Protein AF-A0A8H3J7D7-F1 (afdb_monomer_lite)

pLDDT: mean 74.08, std 21.14, range [22.72, 96.75]

Structure (mmCIF, N/CA/C/O backbone):
data_AF-A0A8H3J7D7-F1
#
_entry.id   AF-A0A8H3J7D7-F1
#
loop_
_atom_site.group_PDB
_atom_site.id
_atom_site.type_symbol
_atom_site.label_atom_id
_atom_site.label_alt_id
_atom_site.label_comp_id
_atom_site.label_asym_id
_atom_site.label_entity_id
_atom_site.label_seq_id
_atom_site.pdbx_PDB_ins_code
_atom_site.Cartn_x
_atom_site.Cartn_y
_atom_site.Cartn_z
_atom_site.occupancy
_atom_site.B_iso_or_equiv
_atom_site.auth_seq_id
_atom_site.auth_comp_id
_atom_site.auth_asym_id
_atom_site.auth_atom_id
_atom_site.pdbx_PDB_model_num
ATOM 1 N N . MET A 1 1 ? -17.904 3.318 -10.162 1.00 45.31 1 MET A N 1
ATOM 2 C CA . MET A 1 1 ? -19.064 3.139 -9.267 1.00 45.31 1 MET A CA 1
ATOM 3 C C . MET A 1 1 ? -18.518 3.037 -7.850 1.00 45.31 1 MET A C 1
ATOM 5 O O . MET A 1 1 ? -17.700 2.153 -7.611 1.00 45.31 1 MET A O 1
ATOM 9 N N . ARG A 1 2 ? -18.827 4.010 -6.983 1.00 53.03 2 ARG A N 1
ATOM 10 C CA . ARG A 1 2 ? -18.442 3.976 -5.562 1.00 53.03 2 ARG A CA 1
ATOM 11 C C . ARG A 1 2 ? -19.232 2.861 -4.882 1.00 53.03 2 ARG A C 1
ATOM 13 O O . ARG A 1 2 ? -20.409 2.690 -5.187 1.00 53.03 2 ARG A O 1
ATOM 20 N N . CYS A 1 3 ? -18.572 2.060 -4.056 1.00 68.50 3 CYS A N 1
ATOM 21 C CA . CYS A 1 3 ? -19.226 0.998 -3.301 1.00 68.50 3 CYS A CA 1
ATOM 22 C C . CYS A 1 3 ? -19.537 1.562 -1.921 1.00 68.50 3 CYS A C 1
ATOM 24 O O . CYS A 1 3 ? -18.622 1.847 -1.152 1.00 68.50 3 CYS A O 1
ATOM 26 N N . TYR A 1 4 ? -20.821 1.771 -1.662 1.00 80.50 4 TYR A N 1
ATOM 27 C CA . TYR A 1 4 ? -21.314 2.441 -0.464 1.00 80.50 4 TYR A CA 1
ATOM 28 C C . TYR A 1 4 ? -20.903 1.721 0.834 1.00 80.50 4 TYR A C 1
ATOM 30 O O . TYR A 1 4 ? -20.536 2.369 1.806 1.00 80.50 4 TYR A O 1
ATOM 38 N N . GLU A 1 5 ? -20.863 0.387 0.822 1.00 83.69 5 GLU A N 1
ATOM 39 C CA . GLU A 1 5 ? -20.483 -0.441 1.978 1.00 83.69 5 GLU A CA 1
ATOM 40 C C . GLU A 1 5 ? -19.042 -0.187 2.442 1.00 83.69 5 GLU A C 1
ATOM 42 O O . GLU A 1 5 ? -18.784 -0.016 3.631 1.00 83.69 5 GLU A O 1
ATOM 47 N N . TRP A 1 6 ? -18.102 -0.085 1.500 1.00 91.31 6 TRP A N 1
ATOM 48 C CA . TRP A 1 6 ? -16.704 0.216 1.808 1.00 91.31 6 TRP A CA 1
ATOM 49 C C . TRP A 1 6 ? -16.525 1.611 2.395 1.00 91.31 6 TRP A C 1
ATOM 51 O O . TRP A 1 6 ? -15.815 1.785 3.383 1.00 91.31 6 TRP A O 1
ATOM 61 N N . GLU A 1 7 ? -17.167 2.608 1.785 1.00 87.56 7 GLU A N 1
ATOM 62 C CA . GLU A 1 7 ? -17.091 3.990 2.256 1.00 87.56 7 GLU A CA 1
ATOM 63 C C . GLU A 1 7 ? -17.683 4.110 3.661 1.00 87.56 7 GLU A C 1
ATOM 65 O O . GLU A 1 7 ? -17.059 4.720 4.526 1.00 87.56 7 GLU A O 1
ATOM 70 N N . ASN A 1 8 ? -18.817 3.457 3.928 1.00 88.12 8 ASN A N 1
ATOM 71 C CA . ASN A 1 8 ? -19.400 3.431 5.265 1.00 88.12 8 ASN A CA 1
ATOM 72 C C . ASN A 1 8 ? -18.414 2.883 6.293 1.00 88.12 8 ASN A C 1
ATOM 74 O O . ASN A 1 8 ? -18.193 3.530 7.308 1.00 88.12 8 ASN A O 1
ATOM 78 N N . VAL A 1 9 ? -17.755 1.757 6.014 1.00 88.31 9 VAL A N 1
ATOM 79 C CA . VAL A 1 9 ? -16.771 1.197 6.949 1.00 88.31 9 VAL A CA 1
ATOM 80 C C . VAL A 1 9 ? -15.562 2.123 7.115 1.00 88.31 9 VAL A C 1
ATOM 82 O O . VAL A 1 9 ? -15.148 2.428 8.234 1.00 88.31 9 VAL A O 1
ATOM 85 N N . VAL A 1 10 ? -14.993 2.642 6.027 1.00 85.94 10 VAL A N 1
ATOM 86 C CA . VAL A 1 10 ? -13.797 3.497 6.114 1.00 85.94 10 VAL A CA 1
ATOM 87 C C . VAL A 1 10 ? -14.080 4.845 6.796 1.00 85.94 10 VAL A C 1
ATOM 89 O O . VAL A 1 10 ? -13.164 5.438 7.365 1.00 85.94 10 VAL A O 1
ATOM 92 N N . TYR A 1 11 ? -15.328 5.320 6.797 1.00 88.50 11 TYR A N 1
ATOM 93 C CA . TYR A 1 11 ? -15.693 6.619 7.371 1.00 88.50 11 TYR A CA 1
ATOM 94 C C . TYR A 1 11 ? -16.520 6.557 8.669 1.00 88.50 11 TYR A C 1
ATOM 96 O O . TYR A 1 11 ? -16.645 7.589 9.326 1.00 88.50 11 TYR A O 1
ATOM 104 N N . ALA A 1 12 ? -17.035 5.393 9.090 1.00 89.81 12 ALA A N 1
ATOM 105 C CA . ALA A 1 12 ? -17.944 5.280 10.243 1.00 89.81 12 ALA A CA 1
ATOM 106 C C . ALA A 1 12 ? -17.340 5.765 11.571 1.00 89.81 12 ALA A C 1
ATOM 108 O O . ALA A 1 12 ? -18.039 6.374 12.376 1.00 89.81 12 ALA A O 1
ATOM 109 N N . TYR A 1 13 ? -16.041 5.544 11.787 1.00 92.00 13 TYR A N 1
ATOM 110 C CA . TYR A 1 13 ? -15.359 5.868 13.047 1.00 92.00 13 TYR A CA 1
ATOM 111 C C . TYR A 1 13 ? -14.261 6.923 12.873 1.00 92.00 13 TYR A C 1
ATOM 113 O O . TYR A 1 13 ? -13.185 6.835 13.466 1.00 92.00 13 TYR A O 1
ATOM 121 N N . GLY A 1 14 ? -14.518 7.931 12.036 1.00 88.94 14 GLY A N 1
ATOM 122 C CA . GLY A 1 14 ? -13.620 9.072 11.857 1.00 88.94 14 GLY A CA 1
ATOM 123 C C . GLY A 1 14 ? -12.236 8.668 11.341 1.00 88.94 14 GLY A C 1
ATOM 124 O O . GLY A 1 14 ? -12.110 8.081 10.270 1.00 88.94 14 GLY A O 1
ATOM 125 N N . ASP A 1 15 ? -11.183 8.993 12.097 1.00 89.19 15 ASP A N 1
ATOM 126 C CA . ASP A 1 15 ? -9.791 8.801 11.666 1.00 89.19 15 ASP A CA 1
ATOM 127 C C . ASP A 1 15 ? -9.186 7.442 12.063 1.00 89.19 15 ASP A C 1
ATOM 129 O O . ASP A 1 15 ? -7.984 7.242 11.869 1.00 89.19 15 ASP A O 1
ATOM 133 N N . ILE A 1 16 ? -9.960 6.482 12.588 1.00 93.06 16 ILE A N 1
ATOM 134 C CA . ILE A 1 16 ? -9.391 5.198 13.043 1.00 93.06 16 ILE A CA 1
ATOM 135 C C . ILE A 1 16 ? -8.641 4.455 11.929 1.00 93.06 16 ILE A C 1
ATOM 137 O O . ILE A 1 16 ? -7.564 3.897 12.138 1.00 93.06 16 ILE A O 1
ATOM 141 N N . TRP A 1 17 ? -9.135 4.539 10.693 1.00 92.00 17 TRP A N 1
ATOM 142 C CA . TRP A 1 17 ? -8.486 3.927 9.536 1.00 92.00 17 TRP A CA 1
ATOM 143 C C . TRP A 1 17 ? -7.174 4.600 9.142 1.00 92.00 17 TRP A C 1
ATOM 145 O O . TRP A 1 17 ? -6.368 3.998 8.436 1.00 92.00 17 TRP A O 1
ATOM 155 N N . GLN A 1 18 ? -6.912 5.821 9.613 1.00 89.44 18 GLN A N 1
ATOM 156 C CA . GLN A 1 18 ? -5.600 6.446 9.468 1.00 89.44 18 GLN A CA 1
ATOM 157 C C . GLN A 1 18 ? -4.580 5.798 10.409 1.00 89.44 18 GLN A C 1
ATOM 159 O O . GLN A 1 18 ? -3.465 5.530 9.969 1.00 89.44 18 GLN A O 1
ATOM 164 N N . VAL A 1 19 ? -4.981 5.460 11.642 1.00 90.75 19 VAL A N 1
ATOM 165 C CA . VAL A 1 19 ? -4.146 4.711 12.600 1.00 90.75 19 VAL A CA 1
ATOM 166 C C . VAL A 1 19 ? -3.837 3.316 12.048 1.00 90.75 19 VAL A C 1
ATOM 168 O O . VAL A 1 19 ? -2.679 2.901 11.955 1.00 90.75 19 VAL A O 1
ATOM 171 N N . ILE A 1 20 ? -4.869 2.607 11.587 1.00 93.62 20 ILE A N 1
ATOM 172 C CA . ILE A 1 20 ? -4.718 1.280 10.973 1.00 93.62 20 ILE A CA 1
ATOM 173 C C . ILE A 1 20 ? -3.842 1.374 9.717 1.00 93.62 20 ILE A C 1
ATOM 175 O O . ILE A 1 20 ? -2.896 0.604 9.547 1.00 93.62 20 ILE A O 1
ATOM 179 N N . GLY A 1 21 ? -4.110 2.361 8.859 1.00 91.81 21 GLY A N 1
ATOM 180 C CA . GLY A 1 21 ? -3.373 2.618 7.626 1.00 91.81 21 GLY A CA 1
ATOM 181 C C . GLY A 1 21 ? -1.884 2.888 7.851 1.00 91.81 21 GLY A C 1
ATOM 182 O O . GLY A 1 21 ? -1.059 2.353 7.108 1.00 91.81 21 GLY A O 1
ATOM 183 N N . ALA A 1 22 ? -1.530 3.668 8.878 1.00 87.75 22 ALA A N 1
ATOM 184 C CA . ALA A 1 22 ? -0.142 3.924 9.264 1.00 87.75 22 ALA A CA 1
ATOM 185 C C . ALA A 1 22 ? 0.587 2.627 9.646 1.00 87.75 22 ALA A C 1
ATOM 187 O O . ALA A 1 22 ? 1.744 2.429 9.272 1.00 87.75 22 ALA A O 1
ATOM 188 N N . THR A 1 23 ? -0.113 1.695 10.294 1.00 90.19 23 THR A N 1
ATOM 189 C CA . THR A 1 23 ? 0.435 0.388 10.673 1.00 90.19 23 THR A CA 1
ATOM 190 C C . THR A 1 23 ? 0.649 -0.507 9.450 1.00 90.19 23 THR A C 1
ATOM 192 O O . THR A 1 23 ? 1.784 -0.873 9.130 1.00 90.19 23 THR A O 1
ATOM 195 N N . VAL A 1 24 ? -0.416 -0.807 8.698 1.00 92.31 24 VAL A N 1
ATOM 196 C CA . VAL A 1 24 ? -0.386 -1.818 7.621 1.00 92.31 24 VAL A CA 1
ATOM 197 C C . VAL A 1 24 ? 0.524 -1.440 6.444 1.00 92.31 24 VAL A C 1
ATOM 199 O O . VAL A 1 24 ? 0.980 -2.305 5.693 1.00 92.31 24 VAL A O 1
ATOM 202 N N . THR A 1 25 ? 0.858 -0.153 6.297 1.00 90.19 25 THR A N 1
ATOM 203 C CA . THR A 1 25 ? 1.742 0.337 5.230 1.00 90.19 25 THR A CA 1
ATOM 204 C C . THR A 1 25 ? 3.165 -0.210 5.312 1.00 90.19 25 THR A C 1
ATOM 206 O O . THR A 1 25 ? 3.815 -0.409 4.280 1.00 90.19 25 THR A O 1
ATOM 209 N N . HIS A 1 26 ? 3.636 -0.521 6.522 1.00 87.06 26 HIS A N 1
ATOM 210 C CA . HIS A 1 26 ? 4.961 -1.100 6.752 1.00 87.06 26 HIS A CA 1
ATOM 211 C C . HIS A 1 26 ? 5.048 -2.541 6.241 1.00 87.06 26 HIS A C 1
ATOM 213 O O . HIS A 1 26 ? 6.115 -2.974 5.806 1.00 87.06 26 HIS A O 1
ATOM 219 N N . PHE A 1 27 ? 3.907 -3.227 6.166 1.00 89.81 27 PHE A N 1
ATOM 220 C CA . PHE A 1 27 ? 3.776 -4.596 5.676 1.00 89.81 27 PHE A CA 1
ATOM 221 C C . PHE A 1 27 ? 3.454 -4.678 4.174 1.00 89.81 27 PHE A C 1
ATOM 223 O O . PHE A 1 27 ? 3.162 -5.746 3.645 1.00 89.81 27 PHE A O 1
ATOM 230 N N . GLY A 1 28 ? 3.529 -3.557 3.449 1.00 90.94 28 GLY A N 1
ATOM 231 C CA . GLY A 1 28 ? 3.284 -3.537 2.006 1.00 90.94 28 GLY A CA 1
ATOM 232 C C . GLY A 1 28 ? 1.803 -3.570 1.628 1.00 90.94 28 GLY A C 1
ATOM 233 O O . GLY A 1 28 ? 1.479 -3.963 0.510 1.00 90.94 28 GLY A O 1
ATOM 234 N N . LEU A 1 29 ? 0.913 -3.136 2.519 1.00 94.75 29 LEU A N 1
ATOM 235 C CA . LEU A 1 29 ? -0.511 -2.964 2.238 1.00 94.75 29 LEU A CA 1
ATOM 236 C C . LEU A 1 29 ? -0.897 -1.479 2.266 1.00 94.75 29 LEU A C 1
ATOM 238 O O . LEU A 1 29 ? -0.201 -0.643 2.831 1.00 94.75 29 LEU A O 1
ATOM 242 N N . THR A 1 30 ? -2.009 -1.107 1.646 1.00 94.12 30 THR A N 1
ATOM 243 C CA . THR A 1 30 ? -2.596 0.226 1.815 1.00 94.12 30 THR A CA 1
ATOM 244 C C . THR A 1 30 ? -4.107 0.167 1.694 1.00 94.12 30 THR A C 1
ATOM 246 O O . THR A 1 30 ? -4.648 -0.581 0.881 1.00 94.12 30 THR A O 1
ATOM 249 N N . ILE A 1 31 ? -4.773 0.964 2.520 1.00 93.50 31 ILE A N 1
ATOM 250 C CA . ILE A 1 31 ? -6.222 1.131 2.545 1.00 93.50 31 ILE A CA 1
ATOM 251 C C . ILE A 1 31 ? -6.498 2.519 1.970 1.00 93.50 31 ILE A C 1
ATOM 253 O O . ILE A 1 31 ? -5.913 3.506 2.422 1.00 93.50 31 ILE A O 1
ATOM 257 N N . ASN A 1 32 ? -7.342 2.598 0.945 1.00 90.81 32 ASN A N 1
ATOM 258 C CA . ASN A 1 32 ? -7.770 3.862 0.350 1.00 90.81 32 ASN A CA 1
ATOM 259 C C . ASN A 1 32 ? -9.284 3.862 0.093 1.00 90.81 32 ASN A C 1
ATOM 261 O O . ASN A 1 32 ? -9.990 2.925 0.447 1.00 90.81 32 ASN A O 1
ATOM 265 N N . ASP A 1 33 ? -9.788 4.910 -0.546 1.00 88.88 33 ASP A N 1
ATOM 266 C CA . ASP A 1 33 ? -11.198 5.077 -0.919 1.00 88.88 33 ASP A CA 1
ATOM 267 C C . ASP A 1 33 ? -11.743 3.981 -1.855 1.00 88.88 33 ASP A C 1
ATOM 269 O O . ASP A 1 33 ? -12.951 3.803 -1.969 1.00 88.88 33 ASP A O 1
ATOM 273 N N . SER A 1 34 ? -10.871 3.216 -2.511 1.00 89.94 34 SER A N 1
ATOM 274 C CA . SER A 1 34 ? -11.255 2.187 -3.481 1.00 89.94 34 SER A CA 1
ATOM 275 C C . SER A 1 34 ? -11.120 0.742 -2.991 1.00 89.94 34 SER A C 1
ATOM 277 O O . SER A 1 34 ? -11.622 -0.157 -3.678 1.00 89.94 34 SER A O 1
ATOM 279 N N . GLY A 1 35 ? -10.473 0.504 -1.845 1.00 93.81 35 GLY A N 1
ATOM 280 C CA . GLY A 1 35 ? -10.277 -0.830 -1.270 1.00 93.81 35 GLY A CA 1
ATOM 281 C C . GLY A 1 35 ? -8.929 -1.028 -0.569 1.00 93.81 35 GLY A C 1
ATOM 282 O O . GLY A 1 35 ? -8.103 -0.115 -0.450 1.00 93.81 35 GLY A O 1
ATOM 283 N N . LEU A 1 36 ? -8.674 -2.276 -0.181 1.00 95.94 36 LEU A N 1
ATOM 284 C CA . LEU A 1 36 ? -7.362 -2.753 0.245 1.00 95.94 36 LEU A CA 1
ATOM 285 C C . LEU A 1 36 ? -6.490 -3.067 -0.980 1.00 95.94 36 LEU A C 1
ATOM 287 O O . LEU A 1 36 ? -6.938 -3.711 -1.932 1.00 95.94 36 LEU A O 1
ATOM 291 N N . HIS A 1 37 ? -5.226 -2.652 -0.937 1.00 96.06 37 HIS A N 1
ATOM 292 C CA . HIS A 1 37 ? -4.254 -2.859 -2.005 1.00 96.06 37 HIS A CA 1
ATOM 293 C C . HIS A 1 37 ? -2.925 -3.398 -1.474 1.00 96.06 37 HIS A C 1
ATOM 295 O O . HIS A 1 37 ? -2.464 -2.999 -0.408 1.00 96.06 37 HIS A O 1
ATOM 301 N N . ALA A 1 38 ? -2.267 -4.235 -2.271 1.00 94.81 38 ALA A N 1
ATOM 302 C CA . ALA A 1 38 ? -0.861 -4.578 -2.122 1.00 94.81 38 ALA A CA 1
ATOM 303 C C . ALA A 1 38 ? 0.025 -3.508 -2.781 1.00 94.81 38 ALA A C 1
ATOM 305 O O . ALA A 1 38 ? -0.290 -3.006 -3.865 1.00 94.81 38 ALA A O 1
ATOM 306 N N . ARG A 1 39 ? 1.143 -3.181 -2.129 1.00 91.56 39 ARG A N 1
ATOM 307 C CA . ARG A 1 39 ? 2.140 -2.189 -2.551 1.00 91.56 39 ARG A CA 1
ATOM 308 C C . ARG A 1 39 ? 3.390 -2.869 -3.106 1.00 91.56 39 ARG A C 1
ATOM 310 O O . ARG A 1 39 ? 4.037 -3.656 -2.412 1.00 91.56 39 ARG A O 1
ATOM 317 N N . ILE A 1 40 ? 3.770 -2.499 -4.325 1.00 87.62 40 ILE A N 1
ATOM 318 C CA . ILE A 1 40 ? 5.003 -2.922 -4.998 1.00 87.62 40 ILE A CA 1
ATOM 319 C C . ILE A 1 40 ? 6.004 -1.770 -4.925 1.00 87.62 40 ILE A C 1
ATOM 321 O O . ILE A 1 40 ? 5.963 -0.846 -5.745 1.00 87.62 40 ILE A O 1
ATOM 325 N N . LYS A 1 41 ? 6.888 -1.802 -3.923 1.00 83.44 41 LYS A N 1
ATOM 326 C CA . LYS A 1 41 ? 7.811 -0.694 -3.617 1.00 83.44 41 LYS A CA 1
ATOM 327 C C . LYS A 1 41 ? 8.729 -0.368 -4.798 1.00 83.44 41 LYS A C 1
ATOM 329 O O . LYS A 1 41 ? 8.983 0.799 -5.075 1.00 83.44 41 LYS A O 1
ATOM 334 N N . GLU A 1 42 ? 9.128 -1.392 -5.540 1.00 82.38 42 GLU A N 1
ATOM 335 C CA . GLU A 1 42 ? 9.978 -1.338 -6.729 1.00 82.38 42 GLU A CA 1
ATOM 336 C C . GLU A 1 42 ? 9.360 -0.502 -7.861 1.00 82.38 42 GLU A C 1
ATOM 338 O O . GLU A 1 42 ? 10.073 0.021 -8.715 1.00 82.38 42 GLU A O 1
ATOM 343 N N . ILE A 1 43 ? 8.029 -0.367 -7.884 1.00 83.81 43 ILE A N 1
ATOM 344 C CA . ILE A 1 43 ? 7.304 0.415 -8.894 1.00 83.81 43 ILE A CA 1
ATOM 345 C C . ILE A 1 43 ? 6.941 1.802 -8.357 1.00 83.81 43 ILE A C 1
ATOM 347 O O . ILE A 1 43 ? 6.908 2.768 -9.118 1.00 83.81 43 ILE A O 1
ATOM 351 N N . GLU A 1 44 ? 6.666 1.934 -7.059 1.00 82.56 44 GLU A N 1
ATOM 352 C CA . GLU A 1 44 ? 6.127 3.165 -6.469 1.00 82.56 44 GLU A CA 1
ATOM 353 C C . GLU A 1 44 ? 7.027 4.395 -6.634 1.00 82.56 44 GLU A C 1
ATOM 355 O O . GLU A 1 44 ? 6.501 5.507 -6.743 1.00 82.56 44 GLU A O 1
ATOM 360 N N . GLY A 1 45 ? 8.350 4.203 -6.705 1.00 77.75 45 GLY A N 1
ATOM 361 C CA . GLY A 1 45 ? 9.310 5.283 -6.957 1.00 77.75 45 GLY A CA 1
ATOM 362 C C . GLY A 1 45 ? 9.103 5.977 -8.309 1.00 77.75 45 GLY A C 1
ATOM 363 O O . GLY A 1 45 ? 9.281 7.187 -8.417 1.00 77.75 45 GLY A O 1
ATOM 364 N N . THR A 1 46 ? 8.645 5.239 -9.326 1.00 75.38 46 THR A N 1
ATOM 365 C CA . THR A 1 46 ? 8.445 5.754 -10.695 1.00 75.38 46 THR A CA 1
ATOM 366 C C . THR A 1 46 ? 6.972 5.927 -11.059 1.00 75.38 46 THR A C 1
ATOM 368 O O . THR A 1 46 ? 6.598 6.893 -11.720 1.00 75.38 46 THR A O 1
ATOM 371 N N . ASN A 1 47 ? 6.106 5.009 -10.626 1.00 79.38 47 ASN A N 1
ATOM 372 C CA . ASN A 1 47 ? 4.674 5.034 -10.888 1.00 79.38 47 ASN A CA 1
ATOM 373 C C . ASN A 1 47 ? 3.892 4.578 -9.652 1.00 79.38 47 ASN A C 1
ATOM 375 O O . ASN A 1 47 ? 3.517 3.413 -9.522 1.00 79.38 47 ASN A O 1
ATOM 379 N N . LYS A 1 48 ? 3.566 5.533 -8.778 1.00 78.31 48 LYS A N 1
ATOM 380 C CA . LYS A 1 48 ? 2.791 5.287 -7.552 1.00 78.31 48 LYS A CA 1
ATOM 381 C C . LYS A 1 48 ? 1.496 4.510 -7.796 1.00 78.31 48 LYS A C 1
ATOM 383 O O . LYS A 1 48 ? 1.220 3.563 -7.076 1.00 78.31 48 LYS A O 1
ATOM 388 N N . LYS A 1 49 ? 0.718 4.864 -8.828 1.00 81.50 49 LYS A N 1
ATOM 389 C CA . LYS A 1 49 ? -0.534 4.152 -9.156 1.00 81.50 49 LYS A CA 1
ATOM 390 C C . LYS A 1 49 ? -0.259 2.755 -9.720 1.00 81.50 49 LYS A C 1
ATOM 392 O O . LYS A 1 49 ? -0.946 1.802 -9.373 1.00 81.50 49 LYS A O 1
ATOM 397 N N . GLY A 1 50 ? 0.775 2.625 -10.549 1.00 80.62 50 GLY A N 1
ATOM 398 C CA . GLY A 1 50 ? 1.229 1.349 -11.107 1.00 80.62 50 GLY A CA 1
ATOM 399 C C . GLY A 1 50 ? 1.817 0.390 -10.071 1.00 80.62 50 GLY A C 1
ATOM 400 O O . GLY A 1 50 ? 1.871 -0.809 -10.338 1.00 80.62 50 GLY A O 1
ATOM 401 N N . GLY A 1 51 ? 2.207 0.885 -8.896 1.00 85.19 51 GLY A N 1
ATOM 402 C CA . GLY A 1 51 ? 2.674 0.079 -7.769 1.00 85.19 51 GLY A CA 1
ATOM 403 C C . GLY A 1 51 ? 1.563 -0.493 -6.888 1.00 85.19 51 GLY A C 1
ATOM 404 O O . GLY A 1 51 ? 1.867 -1.271 -5.991 1.00 85.19 51 GLY A O 1
ATOM 405 N N . LEU A 1 52 ? 0.291 -0.156 -7.133 1.00 91.25 52 LEU A N 1
ATOM 406 C CA . LEU A 1 52 ? -0.832 -0.653 -6.336 1.00 91.25 52 LEU A CA 1
ATOM 407 C C . LEU A 1 52 ? -1.570 -1.795 -7.038 1.00 91.25 52 LEU A C 1
ATOM 409 O O . LEU A 1 52 ? -1.973 -1.691 -8.201 1.00 91.25 52 LEU A O 1
ATOM 413 N N . ARG A 1 53 ? -1.785 -2.890 -6.310 1.00 92.75 53 ARG A N 1
ATOM 414 C CA . ARG A 1 53 ? -2.578 -4.045 -6.744 1.00 92.75 53 ARG A CA 1
ATOM 415 C C . ARG A 1 53 ? -3.817 -4.149 -5.873 1.00 92.75 53 ARG A C 1
ATOM 417 O O . ARG A 1 53 ? -3.698 -4.395 -4.680 1.00 92.75 53 ARG A O 1
ATOM 424 N N . PHE A 1 54 ? -4.990 -3.961 -6.466 1.00 95.00 54 PHE A N 1
ATOM 425 C CA . PHE A 1 54 ? -6.258 -4.134 -5.762 1.00 95.00 54 PHE A CA 1
ATOM 426 C C . PHE A 1 54 ? -6.392 -5.571 -5.245 1.00 95.00 54 PHE A C 1
ATOM 428 O O . PHE A 1 54 ? -6.205 -6.522 -6.009 1.00 95.00 54 PHE A O 1
ATOM 435 N N . LEU A 1 55 ? -6.710 -5.710 -3.958 1.00 96.00 55 LEU A N 1
ATOM 436 C CA . LEU A 1 55 ? -6.910 -6.991 -3.287 1.00 96.00 55 LEU A CA 1
ATOM 437 C C . LEU A 1 55 ? -8.397 -7.253 -3.068 1.00 96.00 55 LEU A C 1
ATOM 439 O O . LEU A 1 55 ? -8.935 -8.213 -3.611 1.00 96.00 55 LEU A O 1
ATOM 443 N N . THR A 1 56 ? -9.061 -6.382 -2.308 1.00 95.50 56 THR A N 1
ATOM 444 C CA . THR A 1 56 ? -10.472 -6.540 -1.954 1.00 95.50 56 THR A CA 1
ATOM 445 C C . THR A 1 56 ? -11.135 -5.201 -1.647 1.00 95.50 56 THR A C 1
ATOM 447 O O . THR A 1 56 ? -10.470 -4.217 -1.315 1.00 95.50 56 THR A O 1
ATOM 450 N N . ARG A 1 57 ? -12.465 -5.185 -1.754 1.00 95.00 57 ARG A N 1
ATOM 451 C CA . ARG A 1 57 ? -13.344 -4.126 -1.249 1.00 95.00 57 ARG A CA 1
ATOM 452 C C . ARG A 1 57 ? -14.322 -4.646 -0.183 1.00 95.00 57 ARG A C 1
ATOM 454 O O . ARG A 1 57 ? -15.140 -3.887 0.308 1.00 95.00 57 ARG A O 1
ATOM 461 N N . ASP A 1 58 ? -14.220 -5.920 0.179 1.00 93.94 58 ASP A N 1
ATOM 462 C CA . ASP A 1 58 ? -14.935 -6.498 1.313 1.00 93.94 58 ASP A CA 1
ATOM 463 C C . ASP A 1 58 ? -14.214 -6.092 2.617 1.00 93.94 58 ASP A C 1
ATOM 465 O O . ASP A 1 58 ? -13.052 -6.484 2.811 1.00 93.94 58 ASP A O 1
ATOM 469 N N . PRO A 1 59 ? -14.852 -5.287 3.489 1.00 92.81 59 PRO A N 1
ATOM 470 C CA . PRO A 1 59 ? -14.227 -4.819 4.717 1.00 92.81 59 PRO A CA 1
ATOM 471 C C . PRO A 1 59 ? -13.964 -5.934 5.732 1.00 92.81 59 PRO A C 1
ATOM 473 O O . PRO A 1 59 ? -12.923 -5.903 6.388 1.00 92.81 59 PRO A O 1
ATOM 476 N N . LEU A 1 60 ? -14.833 -6.946 5.817 1.00 92.62 60 LEU A N 1
ATOM 477 C CA . LEU A 1 60 ? -14.645 -8.080 6.724 1.00 92.62 60 LEU A CA 1
ATOM 478 C C . LEU A 1 60 ? -13.468 -8.940 6.264 1.00 92.62 60 LEU A C 1
ATOM 480 O O . LEU A 1 60 ? -12.602 -9.291 7.064 1.00 92.62 60 LEU A O 1
ATOM 484 N N . ALA A 1 61 ? -13.351 -9.195 4.957 1.00 95.12 61 ALA A N 1
ATOM 485 C CA . ALA A 1 61 ? -12.190 -9.899 4.416 1.00 95.12 61 ALA A CA 1
ATOM 486 C C . ALA A 1 61 ? -10.875 -9.126 4.613 1.00 95.12 61 ALA A C 1
ATOM 488 O O . ALA A 1 61 ? -9.817 -9.748 4.744 1.00 95.12 61 ALA A O 1
ATOM 489 N N . MET A 1 62 ? -10.917 -7.788 4.611 1.00 95.44 62 MET A N 1
ATOM 490 C CA . MET A 1 62 ? -9.765 -6.957 4.961 1.00 95.44 62 MET A CA 1
ATOM 491 C C . MET A 1 62 ? -9.417 -7.088 6.448 1.00 95.44 62 MET A C 1
ATOM 493 O O . MET A 1 62 ? -8.247 -7.314 6.748 1.00 95.44 62 MET A O 1
ATOM 497 N N . MET A 1 63 ? -10.392 -6.936 7.351 1.00 95.19 63 MET A N 1
ATOM 498 C CA . MET A 1 63 ? -10.188 -7.021 8.804 1.00 95.19 63 MET A CA 1
ATOM 499 C C . MET A 1 63 ? -9.618 -8.383 9.203 1.00 95.19 63 MET A C 1
ATOM 501 O O . MET A 1 63 ? -8.582 -8.430 9.862 1.00 95.19 63 MET A O 1
ATOM 505 N N . ASP A 1 64 ? -10.190 -9.473 8.689 1.00 95.38 64 ASP A N 1
ATOM 506 C CA . ASP A 1 64 ? -9.699 -10.836 8.924 1.00 95.38 64 ASP A CA 1
ATOM 507 C C . ASP A 1 64 ? -8.257 -11.030 8.421 1.00 95.38 64 ASP A C 1
ATOM 509 O O . ASP A 1 64 ? -7.419 -11.633 9.091 1.00 95.38 64 ASP A O 1
ATOM 513 N N . LEU A 1 65 ? -7.908 -10.457 7.259 1.00 95.31 65 LEU A N 1
ATOM 514 C CA . LEU A 1 65 ? -6.533 -10.530 6.757 1.00 95.31 65 LEU A CA 1
ATOM 515 C C . LEU A 1 65 ? -5.532 -9.859 7.712 1.00 95.31 65 LEU A C 1
ATOM 517 O O . LEU A 1 65 ? -4.444 -10.405 7.917 1.00 95.31 65 LEU A O 1
ATOM 521 N N . ILE A 1 66 ? -5.867 -8.678 8.242 1.00 94.25 66 ILE A N 1
ATOM 522 C CA . ILE A 1 66 ? -4.972 -7.883 9.102 1.00 94.25 66 ILE A CA 1
ATOM 523 C C . ILE A 1 66 ? -5.090 -8.234 10.592 1.00 94.25 66 ILE A C 1
ATOM 525 O O . ILE A 1 66 ? -4.337 -7.691 11.400 1.00 94.25 66 ILE A O 1
ATOM 529 N N . GLY A 1 67 ? -5.979 -9.169 10.940 1.00 94.44 67 GLY A N 1
ATOM 530 C CA . GLY A 1 67 ? -6.185 -9.667 12.298 1.00 94.44 67 GLY A CA 1
ATOM 531 C C . GLY A 1 67 ? -6.983 -8.719 13.192 1.00 94.44 67 GLY A C 1
ATOM 532 O O . GLY A 1 67 ? -6.709 -8.650 14.384 1.00 94.44 67 GLY A O 1
ATOM 533 N N . LEU A 1 68 ? -7.925 -7.967 12.620 1.00 95.56 68 LEU A N 1
ATOM 534 C CA . LEU A 1 68 ? -8.913 -7.193 13.370 1.00 95.56 68 LEU A CA 1
ATOM 535 C C . LEU A 1 68 ? -10.218 -7.978 13.512 1.00 95.56 68 LEU A C 1
ATOM 537 O O . LEU A 1 68 ? -10.633 -8.685 12.593 1.00 95.56 68 LEU A O 1
ATOM 541 N N . ASP A 1 69 ? -10.881 -7.798 14.651 1.00 95.62 69 ASP A N 1
ATOM 542 C CA . ASP A 1 69 ? -12.181 -8.402 14.941 1.00 95.62 69 ASP A CA 1
ATOM 543 C C . ASP A 1 69 ? -13.297 -7.659 14.184 1.00 95.62 69 ASP A C 1
ATOM 545 O O . ASP A 1 69 ? -13.689 -6.549 14.553 1.00 95.62 69 ASP A O 1
ATOM 549 N N . GLY A 1 70 ? -13.753 -8.251 13.076 1.00 94.75 70 GLY A N 1
ATOM 550 C CA . GLY A 1 70 ? -14.832 -7.721 12.240 1.00 94.75 70 GLY A CA 1
ATOM 551 C C . GLY A 1 70 ? -16.199 -7.699 12.934 1.00 94.75 70 GLY A C 1
ATOM 552 O O . GLY A 1 70 ? -16.820 -6.639 12.955 1.00 94.75 70 GLY A O 1
ATOM 553 N N . PRO A 1 71 ? -16.658 -8.805 13.551 1.00 94.62 71 PRO A N 1
ATOM 554 C CA . PRO A 1 71 ? -17.887 -8.806 14.346 1.00 94.62 71 PRO A CA 1
ATOM 555 C C . PRO A 1 71 ? -17.920 -7.706 15.412 1.00 94.62 71 PRO A C 1
ATOM 557 O O . PRO A 1 71 ? -18.895 -6.960 15.495 1.00 94.62 71 PRO A O 1
ATOM 560 N N . ARG A 1 72 ? -16.822 -7.512 16.159 1.00 96.12 72 ARG A N 1
ATOM 561 C CA . ARG A 1 72 ? -16.734 -6.429 17.150 1.00 96.12 72 ARG A CA 1
ATOM 562 C C . ARG A 1 72 ? -16.891 -5.042 16.526 1.00 96.12 72 ARG A C 1
ATOM 564 O O . ARG A 1 72 ? -17.477 -4.152 17.137 1.00 96.12 72 ARG A O 1
ATOM 571 N N . TYR A 1 73 ? -16.362 -4.845 15.320 1.00 95.25 73 TYR A N 1
ATOM 572 C CA . TYR A 1 73 ? -16.518 -3.595 14.583 1.00 95.25 73 TYR A CA 1
ATOM 573 C C . TYR A 1 73 ? -17.980 -3.334 14.191 1.00 95.25 73 TYR A C 1
ATOM 575 O O . TYR A 1 73 ? -18.436 -2.197 14.281 1.00 95.25 73 TYR A O 1
ATOM 583 N N . GLU A 1 74 ? -18.717 -4.369 13.779 1.00 93.06 74 GLU A N 1
ATOM 584 C CA . GLU A 1 74 ? -20.135 -4.259 13.406 1.00 93.06 74 GLU A CA 1
ATOM 585 C C . GLU A 1 74 ? -21.045 -3.982 14.611 1.00 93.06 74 GLU A C 1
ATOM 587 O O . GLU A 1 74 ? -22.006 -3.223 14.490 1.00 93.06 74 GLU A O 1
ATOM 592 N N . GLU A 1 75 ? -20.723 -4.540 15.781 1.00 95.12 75 GLU A N 1
ATOM 593 C CA . GLU A 1 75 ? -21.397 -4.220 17.050 1.00 95.12 75 GLU A CA 1
ATOM 594 C C . GLU A 1 75 ? -21.190 -2.758 17.474 1.00 95.12 75 GLU A C 1
ATOM 596 O O . GLU A 1 75 ? -22.047 -2.154 18.122 1.00 95.12 75 GLU A O 1
ATOM 601 N N . GLY A 1 76 ? -20.044 -2.189 17.099 1.00 95.25 76 GLY A N 1
ATOM 602 C CA . GLY A 1 76 ? -19.644 -0.827 17.407 1.00 95.25 76 GLY A CA 1
ATOM 603 C C . GLY A 1 76 ? -19.083 -0.628 18.813 1.00 95.25 76 GLY A C 1
ATOM 604 O O . GLY A 1 76 ? -18.932 -1.554 19.606 1.00 95.25 76 GLY A O 1
ATOM 605 N N . PHE A 1 77 ? -18.727 0.620 19.117 1.00 96.75 77 PHE A N 1
ATOM 606 C CA . PHE A 1 77 ? -17.930 0.975 20.293 1.00 96.75 77 PHE A CA 1
ATOM 607 C C . PHE A 1 77 ? -18.648 2.014 21.147 1.00 96.75 77 PHE A C 1
ATOM 609 O O . PHE A 1 77 ? -19.183 2.993 20.622 1.00 96.75 77 PHE A O 1
ATOM 616 N N . SER A 1 78 ? -18.617 1.829 22.467 1.00 95.69 78 SER A N 1
ATOM 617 C CA . SER A 1 78 ? -19.252 2.751 23.420 1.00 95.69 78 SER A CA 1
ATOM 618 C C . SER A 1 78 ? -18.360 3.946 23.755 1.00 95.69 78 SER A C 1
ATOM 620 O O . SER A 1 78 ? -18.831 4.958 24.273 1.00 95.69 78 SER A O 1
ATOM 622 N N . SER A 1 79 ? -17.060 3.844 23.471 1.00 95.94 79 SER A N 1
ATOM 623 C CA . SER A 1 79 ? -16.077 4.886 23.751 1.00 95.94 79 SER A CA 1
ATOM 624 C C . SER A 1 79 ? -14.944 4.902 22.722 1.00 95.94 79 SER A C 1
ATOM 626 O O . SER A 1 79 ? -14.711 3.932 21.999 1.00 95.94 79 SER A O 1
ATOM 628 N N . LEU A 1 80 ? -14.210 6.020 22.675 1.00 94.12 80 LEU A N 1
ATOM 629 C CA . LEU A 1 80 ? -12.972 6.108 21.894 1.00 94.12 80 LEU A CA 1
ATOM 630 C C . LEU A 1 80 ? -11.898 5.147 22.412 1.00 94.12 80 LEU A C 1
ATOM 632 O O . LEU A 1 80 ? -11.109 4.656 21.613 1.00 94.12 80 LEU A O 1
ATOM 636 N N . ASP A 1 81 ? -11.886 4.865 23.715 1.00 95.25 81 ASP A N 1
ATOM 637 C CA . ASP A 1 81 ? -10.915 3.949 24.309 1.00 95.25 81 ASP A CA 1
ATOM 638 C C . ASP A 1 81 ? -11.127 2.526 23.787 1.00 95.25 81 ASP A C 1
ATOM 640 O O . ASP A 1 81 ? -10.173 1.916 23.319 1.00 95.25 81 ASP A O 1
ATOM 644 N N . GLU A 1 82 ? -12.372 2.036 23.744 1.00 96.62 82 GLU A N 1
ATOM 645 C CA . GLU A 1 82 ? -12.690 0.723 23.157 1.00 96.62 82 GLU A CA 1
ATOM 646 C C . GLU A 1 82 ? -12.310 0.643 21.671 1.00 96.62 82 GLU A C 1
ATOM 648 O O . GLU A 1 82 ? -11.767 -0.363 21.214 1.00 96.62 82 GLU A O 1
ATOM 653 N N . LEU A 1 83 ? -12.574 1.710 20.909 1.00 96.75 83 LEU A N 1
ATOM 654 C CA . LEU A 1 83 ? -12.214 1.788 19.492 1.00 96.75 83 LEU A CA 1
ATOM 655 C C . LEU A 1 83 ? -10.689 1.750 19.293 1.00 96.75 83 LEU A C 1
ATOM 657 O O . LEU A 1 83 ? -10.190 1.098 18.373 1.00 96.75 83 LEU A O 1
ATOM 661 N N . PHE A 1 84 ? -9.937 2.450 20.143 1.00 96.06 84 PHE A N 1
ATOM 662 C CA . PHE A 1 84 ? -8.478 2.441 20.104 1.00 96.06 84 PHE A CA 1
ATOM 663 C C . PHE A 1 84 ? -7.900 1.097 20.546 1.00 96.06 84 PHE A C 1
ATOM 665 O O . PHE A 1 84 ? -6.977 0.611 19.894 1.00 96.06 84 PHE A O 1
ATOM 672 N N . GLU A 1 85 ? -8.460 0.458 21.577 1.00 95.75 85 GLU A N 1
ATOM 673 C CA . GLU A 1 85 ? -8.095 -0.905 21.984 1.00 95.75 85 GLU A CA 1
ATOM 674 C C . GLU A 1 85 ? -8.304 -1.900 20.849 1.00 95.75 85 GLU A C 1
ATOM 676 O O . GLU A 1 85 ? -7.399 -2.676 20.539 1.00 95.75 85 GLU A O 1
ATOM 681 N N . TRP A 1 86 ? -9.447 -1.822 20.168 1.00 96.62 86 TRP A N 1
ATOM 682 C CA . TRP A 1 86 ? -9.712 -2.633 18.987 1.00 96.62 86 TRP A CA 1
ATOM 683 C C . TRP A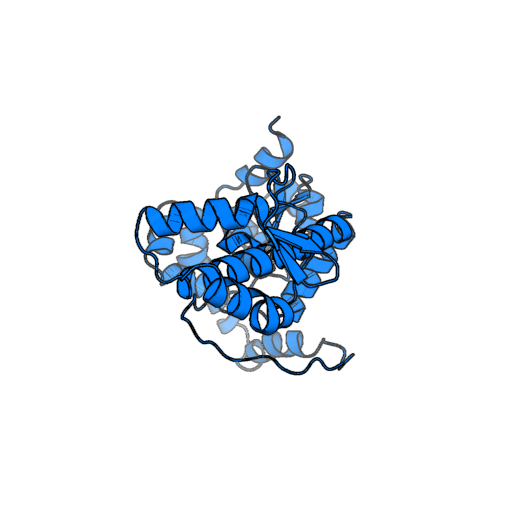 1 86 ? -8.674 -2.392 17.889 1.00 96.62 86 TRP A C 1
ATOM 685 O O . TRP A 1 86 ? -8.112 -3.351 17.364 1.00 96.62 86 TRP A O 1
ATOM 695 N N . ALA A 1 87 ? -8.334 -1.138 17.583 1.00 94.94 87 ALA A N 1
ATOM 696 C CA . ALA A 1 87 ? -7.340 -0.850 16.554 1.00 94.94 87 ALA A CA 1
ATOM 697 C C . ALA A 1 87 ? -5.944 -1.384 16.907 1.00 94.94 87 ALA A C 1
ATOM 699 O O . ALA A 1 87 ? -5.258 -1.897 16.027 1.00 94.94 87 ALA A O 1
ATOM 700 N N . ILE A 1 88 ? -5.509 -1.306 18.168 1.00 94.12 88 ILE A N 1
ATOM 701 C CA . ILE A 1 88 ? -4.193 -1.832 18.567 1.00 94.12 88 ILE A CA 1
ATOM 702 C C . ILE A 1 88 ? -4.188 -3.341 18.831 1.00 94.12 88 ILE A C 1
ATOM 704 O O . ILE A 1 88 ? -3.110 -3.915 18.960 1.00 94.12 88 ILE A O 1
ATOM 708 N N . SER A 1 89 ? -5.358 -3.988 18.886 1.00 93.25 89 SER A N 1
ATOM 709 C CA . SER A 1 89 ? -5.468 -5.444 19.048 1.00 93.25 89 SER A CA 1
ATOM 710 C C . SER A 1 89 ? -4.925 -6.227 17.848 1.00 93.25 89 SER A C 1
ATOM 712 O O . SER A 1 89 ? -4.644 -7.420 17.968 1.00 93.25 89 SER A O 1
ATOM 714 N N . MET A 1 90 ? -4.732 -5.564 16.698 1.00 91.56 90 MET A N 1
ATOM 715 C CA . MET A 1 90 ? -4.182 -6.213 15.514 1.00 91.56 90 MET A CA 1
ATOM 716 C C . MET A 1 90 ? -2.762 -6.755 15.786 1.00 91.56 90 MET A C 1
ATOM 718 O O . MET A 1 90 ? -1.902 -6.015 16.277 1.00 91.56 90 MET A O 1
ATOM 722 N N . PRO A 1 91 ? -2.430 -7.989 15.359 1.00 90.00 91 PRO A N 1
ATOM 723 C CA . PRO A 1 91 ? -1.080 -8.551 15.510 1.00 90.00 91 PRO A CA 1
ATOM 724 C C . PRO A 1 91 ? 0.023 -7.727 14.825 1.00 90.00 91 PRO A C 1
ATOM 726 O O . PRO A 1 91 ? 1.208 -7.839 15.145 1.00 90.00 91 PRO A O 1
ATOM 729 N N . LEU A 1 92 ? -0.365 -6.897 13.855 1.00 88.06 92 LEU A N 1
ATOM 730 C CA . LEU A 1 92 ? 0.521 -6.032 13.079 1.00 88.06 92 LEU A CA 1
ATOM 731 C C . LEU A 1 92 ? 0.885 -4.729 13.801 1.00 88.06 92 LEU A C 1
ATOM 733 O O . LEU A 1 92 ? 1.740 -3.991 13.312 1.00 88.06 92 LEU A O 1
ATOM 737 N N . PHE A 1 93 ? 0.246 -4.412 14.931 1.00 90.25 93 PHE A N 1
ATOM 738 C CA . PHE A 1 93 ? 0.461 -3.150 15.623 1.00 90.25 93 PHE A CA 1
ATOM 739 C C . PHE A 1 93 ? 1.900 -3.050 16.131 1.00 90.25 93 PHE A C 1
ATOM 741 O O . PHE A 1 93 ? 2.447 -3.979 16.731 1.00 90.25 93 PHE A O 1
ATOM 748 N N . ARG A 1 94 ? 2.538 -1.906 15.874 1.00 86.06 94 ARG A N 1
ATOM 749 C CA . ARG A 1 94 ? 3.899 -1.611 16.330 1.00 86.06 94 ARG A CA 1
ATOM 750 C C . ARG A 1 94 ? 3.959 -0.175 16.822 1.00 86.06 94 ARG A C 1
ATOM 752 O O . ARG A 1 94 ? 3.878 0.766 16.037 1.00 86.06 94 ARG A O 1
ATOM 759 N N . ARG A 1 95 ? 4.191 -0.001 18.122 1.00 84.50 95 ARG A N 1
ATOM 760 C CA . ARG A 1 95 ? 4.297 1.314 18.777 1.00 84.50 95 ARG A CA 1
ATOM 761 C C . ARG A 1 95 ? 5.304 2.250 18.098 1.00 84.50 95 ARG A C 1
ATOM 763 O O . ARG A 1 95 ? 4.991 3.413 17.860 1.00 84.50 95 ARG A O 1
ATOM 770 N N . LYS A 1 96 ? 6.477 1.724 17.725 1.00 83.50 96 LYS A N 1
ATOM 771 C CA . LYS A 1 96 ? 7.573 2.486 17.091 1.00 83.50 96 LYS A CA 1
ATOM 772 C C . LYS A 1 96 ? 7.157 3.203 15.795 1.00 83.50 96 LYS A C 1
ATOM 774 O O . LYS A 1 96 ? 7.810 4.167 15.401 1.00 83.50 96 LYS A O 1
ATOM 779 N N . VAL A 1 97 ? 6.077 2.765 15.136 1.00 82.81 97 VAL A N 1
ATOM 780 C CA . VAL A 1 97 ? 5.513 3.443 13.955 1.00 82.81 97 VAL A CA 1
ATOM 781 C C . VAL A 1 97 ? 5.016 4.847 14.309 1.00 82.81 97 VAL A C 1
ATOM 783 O O . VAL A 1 97 ? 5.269 5.790 13.563 1.00 82.81 97 VAL A O 1
ATOM 786 N N . PHE A 1 98 ? 4.380 4.998 15.469 1.00 81.50 98 PHE A N 1
ATOM 787 C CA . PHE A 1 98 ? 3.722 6.235 15.894 1.00 81.50 98 PHE A CA 1
ATOM 788 C C . PHE A 1 98 ? 4.663 7.190 16.642 1.00 81.50 98 PHE A C 1
ATOM 790 O O . PHE A 1 98 ? 4.484 8.403 16.583 1.00 81.50 98 PHE A O 1
ATOM 797 N N . GLU A 1 99 ? 5.733 6.675 17.257 1.00 74.44 99 GLU A N 1
ATOM 798 C CA . GLU A 1 99 ? 6.769 7.487 17.924 1.00 74.44 99 GLU A CA 1
ATOM 799 C C . GLU A 1 99 ? 7.493 8.453 16.965 1.00 74.44 99 GLU A C 1
ATOM 801 O O . GLU A 1 99 ? 8.019 9.476 17.391 1.00 74.44 99 GLU A O 1
ATOM 806 N N . ARG A 1 100 ? 7.525 8.157 15.657 1.00 58.66 100 ARG A N 1
ATOM 807 C CA . ARG A 1 100 ? 8.142 9.023 14.634 1.00 58.66 100 ARG A CA 1
ATOM 808 C C . ARG A 1 100 ? 7.180 10.026 14.005 1.00 58.66 100 ARG A C 1
ATOM 810 O O . ARG A 1 100 ? 7.634 11.009 13.410 1.00 58.66 100 ARG A O 1
ATOM 817 N N . GLU A 1 101 ? 5.872 9.800 14.102 1.00 57.19 101 GLU A N 1
ATOM 818 C CA . GLU A 1 101 ? 4.872 10.702 13.521 1.00 57.19 101 GLU A CA 1
ATOM 819 C C . GLU A 1 101 ? 4.835 12.054 14.237 1.00 57.19 101 GLU A C 1
ATOM 821 O O . GLU A 1 101 ? 4.590 13.078 13.598 1.00 57.19 101 GLU A O 1
ATOM 826 N N . THR A 1 102 ? 5.206 12.076 15.516 1.00 51.22 102 THR A N 1
ATOM 827 C CA . THR A 1 102 ? 5.393 13.288 16.324 1.00 51.22 102 THR A CA 1
ATOM 828 C C . THR A 1 102 ? 6.644 14.095 15.945 1.00 51.22 102 THR A C 1
ATOM 830 O O . THR A 1 102 ? 6.707 15.281 16.254 1.00 51.22 102 THR A O 1
ATOM 833 N N . ILE A 1 103 ? 7.621 13.508 15.235 1.00 47.59 103 ILE A N 1
ATOM 834 C CA . ILE A 1 103 ? 8.959 14.105 15.020 1.00 47.59 103 ILE A CA 1
ATOM 835 C C . ILE A 1 103 ? 9.102 14.770 13.632 1.00 47.59 103 ILE A C 1
ATOM 837 O O . ILE A 1 103 ? 9.893 15.695 13.450 1.00 47.59 103 ILE A O 1
ATOM 841 N N . SER A 1 104 ? 8.335 14.350 12.618 1.00 52.84 104 SER A N 1
ATOM 842 C CA . SER A 1 104 ? 8.494 14.852 11.240 1.00 52.84 104 SER A CA 1
ATOM 843 C C . SER A 1 104 ? 7.550 16.014 10.896 1.00 52.84 104 SER A C 1
ATOM 845 O O . SER A 1 104 ? 6.334 15.844 10.842 1.00 52.84 104 SER A O 1
ATOM 847 N N . GLY A 1 105 ? 8.084 17.181 10.510 1.00 53.31 105 GLY A N 1
ATOM 848 C CA . GLY A 1 105 ? 7.298 18.396 10.209 1.00 53.31 105 GLY A CA 1
ATOM 849 C C . GLY A 1 105 ? 6.275 18.311 9.053 1.00 53.31 105 GLY A C 1
ATOM 850 O O . GLY A 1 105 ? 5.407 19.176 8.919 1.00 53.31 105 GLY A O 1
ATOM 851 N N . LYS A 1 106 ? 6.320 17.287 8.184 1.00 56.59 106 LYS A N 1
ATOM 852 C CA . LYS A 1 106 ? 5.225 17.008 7.220 1.00 56.59 106 LYS A CA 1
ATOM 853 C C . LYS A 1 106 ? 4.098 16.176 7.840 1.00 56.59 106 LYS A C 1
ATOM 855 O O . LYS A 1 106 ? 2.952 16.356 7.438 1.00 56.59 106 LYS A O 1
ATOM 860 N N . GLN A 1 107 ? 4.416 15.301 8.791 1.00 54.97 107 GLN A N 1
ATOM 861 C CA . GLN A 1 107 ? 3.441 14.469 9.495 1.00 54.97 107 GLN A CA 1
ATOM 862 C C . GLN A 1 107 ? 2.798 15.224 10.668 1.00 54.97 107 GLN A C 1
ATOM 864 O O . GLN A 1 107 ? 1.586 15.136 10.825 1.00 54.97 107 GLN A O 1
ATOM 869 N N . GLY A 1 108 ? 3.531 16.102 11.365 1.00 59.91 108 GLY A N 1
ATOM 870 C CA . GLY A 1 108 ? 2.973 16.995 12.395 1.00 59.91 108 GLY A CA 1
ATOM 871 C C . GLY A 1 108 ? 1.822 17.873 11.881 1.00 59.91 108 GLY A C 1
ATOM 872 O O . GLY A 1 108 ? 0.750 17.912 12.472 1.00 59.91 108 GLY A O 1
ATOM 873 N N . ARG A 1 109 ? 1.970 18.461 10.685 1.00 61.91 109 ARG A N 1
ATOM 874 C CA . ARG A 1 109 ? 0.891 19.225 10.017 1.00 61.91 109 ARG A CA 1
ATOM 875 C C . ARG A 1 109 ? -0.304 18.373 9.569 1.00 61.91 109 ARG A C 1
ATOM 877 O O . ARG A 1 109 ? -1.355 18.917 9.237 1.00 61.91 109 ARG A O 1
ATOM 884 N N . ARG A 1 110 ? -0.137 17.051 9.459 1.00 63.84 110 ARG A N 1
ATOM 885 C CA . ARG A 1 110 ? -1.229 16.109 9.154 1.00 63.84 110 ARG A CA 1
ATOM 886 C C . ARG A 1 110 ? -1.944 15.663 10.423 1.00 63.84 110 ARG A C 1
ATOM 888 O O . ARG A 1 110 ? -3.162 15.535 10.376 1.00 63.84 110 ARG A O 1
ATOM 895 N N . LEU A 1 111 ? -1.207 15.483 11.520 1.00 64.75 111 LEU A N 1
ATOM 896 C CA . LEU A 1 111 ? -1.751 15.227 12.854 1.00 64.75 111 LEU A CA 1
ATOM 897 C C . LEU A 1 111 ? -2.654 16.378 13.308 1.00 64.75 111 LEU A C 1
ATOM 899 O O . LEU A 1 111 ? -3.780 16.138 13.724 1.00 64.75 111 LEU A O 1
ATOM 903 N N . GLU A 1 112 ? -2.221 17.622 13.095 1.00 67.44 112 GLU A N 1
ATOM 904 C CA . GLU A 1 112 ? -2.989 18.830 13.437 1.00 67.44 112 GLU A CA 1
ATOM 905 C C . GLU A 1 112 ? -4.379 18.885 12.775 1.00 67.44 112 GLU A C 1
ATOM 907 O O . GLU A 1 112 ? -5.327 19.429 13.331 1.00 67.44 112 GLU A O 1
ATOM 912 N N . LYS A 1 113 ? -4.535 18.274 11.594 1.00 80.00 113 LYS A N 1
ATOM 913 C CA . LYS A 1 113 ? -5.803 18.251 10.844 1.00 80.00 113 LYS A CA 1
ATOM 914 C C . LYS A 1 113 ? -6.703 17.059 11.185 1.00 80.00 113 LYS A C 1
ATOM 916 O O . LYS A 1 113 ? -7.761 16.924 10.578 1.00 80.00 113 LYS A O 1
ATOM 921 N N . ARG A 1 114 ? -6.264 16.172 12.082 1.00 82.94 114 ARG A N 1
ATOM 922 C CA . ARG A 1 114 ? -6.892 14.877 12.381 1.00 82.94 114 ARG A CA 1
ATOM 923 C C . ARG A 1 114 ? -6.999 14.700 13.894 1.00 82.94 114 ARG A C 1
ATOM 925 O O . ARG A 1 114 ? -6.166 14.013 14.487 1.00 82.94 114 ARG A O 1
ATOM 932 N N . PRO A 1 115 ? -7.978 15.349 14.544 1.00 87.75 115 PRO A N 1
ATOM 933 C CA . PRO A 1 115 ? -8.022 15.461 16.000 1.00 87.75 115 PRO A CA 1
ATOM 934 C C . PRO A 1 115 ? -8.079 14.099 16.704 1.00 87.75 115 PRO A C 1
ATOM 936 O O . PRO A 1 115 ? -7.414 13.914 17.718 1.00 87.75 115 PRO A O 1
ATOM 939 N N . MET A 1 116 ? -8.794 13.116 16.143 1.00 91.50 116 MET A N 1
ATOM 940 C CA . MET A 1 116 ? -8.857 11.765 16.713 1.00 91.50 116 MET A CA 1
ATOM 941 C C . MET A 1 116 ? -7.511 11.037 16.603 1.00 91.50 116 MET A C 1
ATOM 943 O O . MET A 1 116 ? -7.051 10.447 17.577 1.00 91.50 116 MET A O 1
ATOM 947 N N . HIS A 1 117 ? -6.854 11.106 15.444 1.00 87.75 117 HIS A N 1
ATOM 948 C CA . HIS A 1 117 ? -5.535 10.503 15.258 1.00 87.75 117 HIS A CA 1
ATOM 949 C C . HIS A 1 117 ? -4.468 11.191 16.120 1.00 87.75 117 HIS A C 1
ATOM 951 O O . HIS A 1 117 ? -3.608 10.526 16.690 1.00 87.75 117 HIS A O 1
ATOM 957 N N . SER A 1 118 ? -4.522 12.521 16.239 1.00 88.25 118 SER A N 1
ATOM 958 C CA . SER A 1 118 ? -3.648 13.272 17.140 1.00 88.25 118 SER A CA 1
ATOM 959 C C . SER A 1 118 ? -3.826 12.784 18.571 1.00 88.25 118 SER A C 1
ATOM 961 O O . SER A 1 118 ? -2.852 12.357 19.176 1.00 88.25 118 SER A O 1
ATOM 963 N N . LYS A 1 119 ? -5.070 12.742 19.068 1.00 90.50 119 LYS A N 1
ATOM 964 C CA . LYS A 1 119 ? -5.387 12.254 20.414 1.00 90.50 119 LYS A CA 1
ATOM 965 C C . LYS A 1 119 ? -4.880 10.827 20.652 1.00 90.50 119 LYS A C 1
ATOM 967 O O . LYS A 1 119 ? -4.298 10.558 21.701 1.00 90.50 119 LYS A O 1
ATOM 972 N N . PHE A 1 120 ? -5.050 9.930 19.677 1.00 92.19 120 PHE A N 1
ATOM 973 C CA . PHE A 1 120 ? -4.515 8.568 19.748 1.00 92.19 120 PHE A CA 1
ATOM 974 C C . PHE A 1 120 ? -2.996 8.566 19.980 1.00 92.19 120 PHE A C 1
ATOM 976 O O . PHE A 1 120 ? -2.517 7.928 20.913 1.00 92.19 120 PHE A O 1
ATOM 983 N N . VAL A 1 121 ? -2.245 9.307 19.159 1.00 88.62 121 VAL A N 1
ATOM 984 C CA . VAL A 1 121 ? -0.774 9.299 19.178 1.00 88.62 121 VAL A CA 1
ATOM 985 C C . VAL A 1 121 ? -0.193 10.063 20.371 1.00 88.62 121 VAL A C 1
ATOM 987 O O . VAL A 1 121 ? 0.791 9.613 20.954 1.00 88.62 121 VAL A O 1
ATOM 990 N N . THR A 1 122 ? -0.754 11.222 20.726 1.00 86.88 122 THR A N 1
ATOM 991 C CA . THR A 1 122 ? -0.142 12.144 21.698 1.00 86.88 122 THR A CA 1
ATOM 992 C C . THR A 1 122 ? -0.625 11.949 23.128 1.00 86.88 122 THR A C 1
ATOM 994 O O . THR A 1 122 ? 0.094 12.314 24.052 1.00 86.88 122 THR A O 1
ATOM 997 N N . GLU A 1 123 ? -1.823 11.395 23.327 1.00 90.38 123 GLU A N 1
ATOM 998 C CA . GLU A 1 123 ? -2.433 11.246 24.654 1.00 90.38 123 GLU A CA 1
ATOM 999 C C . GLU A 1 123 ? -2.669 9.775 24.994 1.00 90.38 123 GLU A C 1
ATOM 1001 O O . GLU A 1 123 ? -2.085 9.257 25.946 1.00 90.38 123 GLU A O 1
ATOM 1006 N N . TRP A 1 124 ? -3.494 9.092 24.199 1.00 94.06 124 TRP A N 1
ATOM 1007 C CA . TRP A 1 124 ? -4.023 7.778 24.560 1.00 94.06 124 TRP A CA 1
ATOM 1008 C C . TRP A 1 124 ? -2.956 6.679 24.544 1.00 94.06 124 TRP A C 1
ATOM 1010 O O . TRP A 1 124 ? -2.780 5.967 25.533 1.00 94.06 124 TRP A O 1
ATOM 1020 N N . LEU A 1 125 ? -2.203 6.557 23.445 1.00 90.88 125 LEU A N 1
ATOM 1021 C CA . LEU A 1 125 ? -1.196 5.509 23.288 1.00 90.88 125 LEU A CA 1
ATOM 1022 C C . LEU A 1 125 ? -0.066 5.626 24.334 1.00 90.88 125 LEU A C 1
ATOM 1024 O O . LEU A 1 125 ? 0.269 4.604 24.939 1.00 90.88 125 LEU A O 1
ATOM 1028 N N . PRO A 1 126 ? 0.493 6.821 24.628 1.00 89.56 126 PRO A N 1
ATOM 1029 C CA . PRO A 1 126 ? 1.451 6.983 25.722 1.00 89.56 126 PRO A CA 1
ATOM 1030 C C . PRO A 1 126 ? 0.882 6.608 27.098 1.00 89.56 126 PRO A C 1
ATOM 1032 O O . PRO A 1 126 ? 1.548 5.906 27.859 1.00 89.56 126 PRO A O 1
ATOM 1035 N N . GLN A 1 127 ? -0.347 7.030 27.420 1.00 89.69 127 GLN A N 1
ATOM 1036 C CA . GLN A 1 127 ? -0.984 6.717 28.705 1.00 89.69 127 GLN A CA 1
ATOM 1037 C C . GLN A 1 127 ? -1.192 5.212 28.880 1.00 89.69 127 GLN A C 1
ATOM 1039 O O . GLN A 1 127 ? -0.760 4.654 29.887 1.00 89.69 127 GLN A O 1
ATOM 1044 N N . LYS A 1 128 ? -1.765 4.539 27.874 1.00 88.25 128 LYS A N 1
ATOM 1045 C CA . LYS A 1 128 ? -2.024 3.092 27.895 1.00 88.25 128 LYS A CA 1
ATOM 1046 C C . LYS A 1 128 ? -0.753 2.284 28.173 1.00 88.25 128 LYS A C 1
ATOM 1048 O O . LYS A 1 128 ? -0.780 1.324 28.941 1.00 88.25 128 LYS A O 1
ATOM 1053 N N . MET A 1 129 ? 0.372 2.695 27.590 1.00 79.88 129 MET A N 1
ATOM 1054 C CA . MET A 1 129 ? 1.651 2.002 27.758 1.00 79.88 129 MET A CA 1
ATOM 1055 C C . MET A 1 129 ? 2.303 2.272 29.117 1.00 79.88 129 MET A C 1
ATOM 1057 O O . MET A 1 129 ? 2.855 1.351 29.717 1.00 79.88 129 MET A O 1
ATOM 1061 N N . ASN A 1 130 ? 2.185 3.491 29.645 1.00 76.50 130 ASN A N 1
ATOM 1062 C CA . ASN A 1 130 ? 2.679 3.817 30.984 1.00 76.50 130 ASN A CA 1
ATOM 1063 C C . ASN A 1 130 ? 1.865 3.108 32.081 1.00 76.50 130 ASN A C 1
ATOM 1065 O O . ASN A 1 130 ? 2.429 2.654 33.077 1.00 76.50 130 ASN A O 1
ATOM 1069 N N . SER A 1 131 ? 0.552 2.954 31.884 1.00 69.31 131 SER A N 1
ATOM 1070 C CA . SER A 1 131 ? -0.315 2.185 32.784 1.00 69.31 131 SER A CA 1
ATOM 1071 C C . SER A 1 131 ? 0.037 0.694 32.798 1.00 69.31 131 SER A C 1
ATOM 1073 O O . SER A 1 131 ? 0.026 0.085 33.864 1.00 69.31 131 SER A O 1
ATOM 1075 N N . ASN A 1 132 ? 0.423 0.117 31.654 1.00 58.47 132 ASN A N 1
ATOM 1076 C CA . ASN A 1 132 ? 0.901 -1.269 31.587 1.00 58.47 132 ASN A CA 1
ATOM 1077 C C . ASN A 1 132 ? 2.284 -1.446 32.242 1.00 58.47 132 ASN A C 1
ATOM 1079 O O . ASN A 1 132 ? 2.488 -2.418 32.961 1.00 58.47 132 ASN A O 1
ATOM 1083 N N . ALA A 1 133 ? 3.207 -0.492 32.068 1.00 51.59 133 ALA A N 1
ATOM 1084 C CA . ALA A 1 133 ? 4.529 -0.517 32.709 1.00 51.59 133 ALA A CA 1
ATOM 1085 C C . ALA A 1 133 ? 4.473 -0.357 34.241 1.00 51.59 133 ALA A C 1
ATOM 1087 O O . ALA A 1 133 ? 5.395 -0.755 34.943 1.00 51.59 133 ALA A O 1
ATOM 1088 N N . SER A 1 134 ? 3.385 0.210 34.767 1.00 41.41 134 SER A N 1
ATOM 1089 C CA . SER A 1 134 ? 3.176 0.376 36.212 1.00 41.41 134 SER A CA 1
ATOM 1090 C C . SER A 1 134 ? 2.614 -0.884 36.892 1.00 41.41 134 SER A C 1
ATOM 1092 O O . SER A 1 134 ? 2.645 -0.971 38.116 1.00 41.41 134 SER A O 1
ATOM 1094 N N . ASN A 1 135 ? 2.122 -1.857 36.115 1.00 46.31 135 ASN A N 1
ATOM 1095 C CA . ASN A 1 135 ? 1.515 -3.104 36.604 1.00 46.31 135 ASN A CA 1
ATOM 1096 C C . ASN A 1 135 ? 2.326 -4.365 36.259 1.00 46.31 135 ASN A C 1
ATOM 1098 O O . ASN A 1 135 ? 1.910 -5.467 36.605 1.00 46.31 135 ASN A O 1
ATOM 1102 N N . VAL A 1 136 ? 3.467 -4.217 35.584 1.00 37.91 136 VAL A N 1
ATOM 1103 C CA . VAL A 1 136 ? 4.300 -5.326 35.117 1.00 37.91 136 VAL A CA 1
ATOM 1104 C C . VAL A 1 136 ? 5.735 -5.065 35.563 1.00 37.91 136 VAL A C 1
ATOM 1106 O O . VAL A 1 136 ? 6.298 -4.012 35.265 1.00 37.91 136 VAL A O 1
ATOM 1109 N N . ALA A 1 137 ? 6.313 -6.005 36.319 1.00 38.22 137 ALA A N 1
ATOM 1110 C CA . ALA A 1 137 ? 7.702 -5.917 36.757 1.00 38.22 137 ALA A CA 1
ATOM 1111 C C . ALA A 1 137 ? 8.638 -5.785 35.533 1.00 38.22 137 ALA A C 1
ATOM 1113 O O . ALA A 1 137 ? 8.339 -6.364 34.485 1.00 38.22 137 ALA A O 1
ATOM 1114 N N . PRO A 1 138 ? 9.768 -5.057 35.636 1.00 41.62 138 PRO A N 1
ATOM 1115 C CA . PRO A 1 138 ? 10.578 -4.652 34.479 1.00 41.62 138 PRO A CA 1
ATOM 1116 C C . PRO A 1 138 ? 11.060 -5.791 33.560 1.00 41.62 138 PRO A C 1
ATOM 1118 O O . PRO A 1 138 ? 11.384 -5.529 32.408 1.00 41.62 138 PRO A O 1
ATOM 1121 N N . GLU A 1 139 ? 11.081 -7.041 34.032 1.00 39.84 139 GLU A N 1
ATOM 1122 C CA . GLU A 1 139 ? 11.532 -8.211 33.264 1.00 39.84 139 GLU A CA 1
ATOM 1123 C C . GLU A 1 139 ? 10.522 -8.727 32.220 1.00 39.84 139 GLU A C 1
ATOM 1125 O O . GLU A 1 139 ? 10.925 -9.321 31.221 1.00 39.84 139 GLU A O 1
ATOM 1130 N N . GLU A 1 140 ? 9.217 -8.494 32.384 1.00 39.94 140 GLU A N 1
ATOM 1131 C CA . GLU A 1 140 ? 8.202 -9.105 31.506 1.00 39.94 140 GLU A CA 1
ATOM 1132 C C . GLU A 1 140 ? 7.959 -8.302 30.210 1.00 39.94 140 GLU A C 1
ATOM 1134 O O . GLU A 1 140 ? 7.630 -8.876 29.170 1.00 39.94 140 GLU A O 1
ATOM 1139 N N . ALA A 1 141 ? 8.187 -6.984 30.219 1.00 40.66 141 ALA A N 1
ATOM 1140 C CA . ALA A 1 141 ? 8.008 -6.132 29.037 1.00 40.66 141 ALA A CA 1
ATOM 1141 C C . ALA A 1 141 ? 9.089 -6.359 27.959 1.00 40.66 141 ALA A C 1
ATOM 1143 O O . ALA A 1 141 ? 8.809 -6.230 26.767 1.00 40.66 141 ALA A O 1
ATOM 1144 N N . GLU A 1 142 ? 10.300 -6.744 28.368 1.00 44.53 142 GLU A N 1
ATOM 1145 C CA . GLU A 1 142 ? 11.406 -7.116 27.473 1.00 44.53 142 GLU A CA 1
ATOM 1146 C C . GLU A 1 142 ? 11.269 -8.575 26.976 1.00 44.53 142 GLU A C 1
ATOM 1148 O O . GLU A 1 142 ? 11.705 -8.931 25.877 1.00 44.53 142 GLU A O 1
ATOM 1153 N N . GLN A 1 143 ? 10.554 -9.418 27.731 1.00 42.53 143 GLN A N 1
ATOM 1154 C CA . GLN A 1 143 ? 10.242 -10.799 27.348 1.00 42.53 143 GLN A CA 1
ATOM 1155 C C . GLN A 1 143 ? 9.117 -10.926 26.311 1.00 42.53 143 GLN A C 1
ATOM 1157 O O . GLN A 1 143 ? 9.111 -11.884 25.543 1.00 42.53 143 GLN A O 1
ATOM 1162 N N . ILE A 1 144 ? 8.172 -9.983 26.230 1.00 42.88 144 ILE A N 1
ATOM 1163 C CA . ILE A 1 144 ? 7.089 -10.034 25.225 1.00 42.88 144 ILE A CA 1
ATOM 1164 C C . ILE A 1 144 ? 7.612 -9.711 23.814 1.00 42.88 144 ILE A C 1
ATOM 1166 O O . ILE A 1 144 ? 7.207 -10.372 22.857 1.00 42.88 144 ILE A O 1
ATOM 1170 N N . ASP A 1 145 ? 8.542 -8.756 23.689 1.00 39.19 145 ASP A N 1
ATOM 1171 C CA . ASP A 1 145 ? 9.179 -8.391 22.409 1.00 39.19 145 ASP A CA 1
ATOM 1172 C C . ASP A 1 145 ? 10.109 -9.528 21.925 1.00 39.19 145 ASP A C 1
ATOM 1174 O O . ASP A 1 145 ? 10.064 -9.924 20.763 1.00 39.19 145 ASP A O 1
ATOM 1178 N N . SER A 1 146 ? 10.850 -10.170 22.840 1.00 42.12 146 SER A N 1
ATOM 1179 C CA . SER A 1 146 ? 11.745 -11.301 22.521 1.00 42.12 146 SER A CA 1
ATOM 1180 C C . SER A 1 146 ? 11.034 -12.651 22.319 1.00 42.12 146 SER A C 1
ATOM 1182 O O . SER A 1 146 ? 11.516 -13.504 21.571 1.00 42.12 146 SER A O 1
ATOM 1184 N N . ARG A 1 147 ? 9.856 -12.876 22.924 1.00 34.94 147 ARG A N 1
ATOM 1185 C CA . ARG A 1 147 ? 9.062 -14.106 22.722 1.00 34.94 147 ARG A CA 1
ATOM 1186 C C . ARG A 1 147 ? 8.308 -14.125 21.390 1.00 34.94 147 ARG A C 1
ATOM 1188 O O . ARG A 1 147 ? 8.003 -15.204 20.888 1.00 34.94 147 ARG A O 1
ATOM 1195 N N . ALA A 1 148 ? 8.037 -12.962 20.798 1.00 41.50 148 ALA A N 1
ATOM 1196 C CA . ALA A 1 148 ? 7.554 -12.874 19.420 1.00 41.50 148 ALA A CA 1
ATOM 1197 C C . ALA A 1 148 ? 8.660 -13.229 18.405 1.00 41.50 148 ALA A C 1
ATOM 1199 O O . ALA A 1 148 ? 8.373 -13.855 17.385 1.00 41.50 148 ALA A O 1
ATOM 1200 N N . GLU A 1 149 ? 9.923 -12.917 18.717 1.00 39.09 149 GLU A N 1
ATOM 1201 C CA . GLU A 1 149 ? 11.089 -13.255 17.888 1.00 39.09 149 GLU A CA 1
ATOM 1202 C C . GLU A 1 149 ? 11.486 -14.745 17.964 1.00 39.09 149 GLU A C 1
ATOM 1204 O O . GLU A 1 149 ? 12.047 -15.283 17.010 1.00 39.09 149 GLU A O 1
ATOM 1209 N N . SER A 1 150 ? 11.158 -15.454 19.052 1.00 35.47 150 SER A N 1
ATOM 1210 C CA . SER A 1 150 ? 11.542 -16.864 19.251 1.00 35.47 150 SER A CA 1
ATOM 1211 C C . SER A 1 150 ? 10.594 -17.905 18.635 1.00 35.47 150 SER A C 1
ATOM 1213 O O . SER A 1 150 ? 10.910 -19.095 18.639 1.00 35.47 150 SER A O 1
ATOM 1215 N N . LEU A 1 151 ? 9.456 -17.491 18.065 1.00 33.31 151 LEU A N 1
ATOM 1216 C CA . LEU A 1 151 ? 8.475 -18.386 17.425 1.00 33.31 151 LEU A CA 1
ATOM 1217 C C . LEU A 1 151 ? 8.724 -18.615 15.919 1.00 33.31 151 LEU A C 1
ATOM 1219 O O . LEU A 1 151 ? 7.860 -19.152 15.224 1.00 33.31 151 LEU A O 1
ATOM 1223 N N . ILE A 1 152 ? 9.901 -18.246 15.407 1.00 35.19 152 ILE A N 1
ATOM 1224 C CA . ILE A 1 152 ? 10.313 -18.483 14.016 1.00 35.19 152 ILE A CA 1
ATOM 1225 C C . ILE A 1 152 ? 10.932 -19.893 13.898 1.00 35.19 152 ILE A C 1
ATOM 1227 O O . ILE A 1 152 ? 11.979 -20.144 14.498 1.00 35.19 152 ILE A O 1
ATOM 1231 N N . PRO A 1 153 ? 10.366 -20.831 13.110 1.00 29.23 153 PRO A N 1
ATOM 1232 C CA . PRO A 1 153 ? 11.050 -22.078 12.794 1.00 29.23 153 PRO A CA 1
ATOM 1233 C C . PRO A 1 153 ? 12.200 -21.803 11.818 1.00 29.23 153 PRO A C 1
ATOM 1235 O O . PRO A 1 153 ? 11.999 -21.220 10.752 1.00 29.23 153 PRO A O 1
ATOM 1238 N N . ALA A 1 154 ? 13.402 -22.262 12.161 1.00 33.31 154 ALA A N 1
ATOM 1239 C CA . ALA A 1 154 ? 14.570 -22.219 11.291 1.00 33.31 154 ALA A CA 1
ATOM 1240 C C . ALA A 1 154 ? 14.407 -23.164 10.082 1.00 33.31 154 ALA A C 1
ATOM 1242 O O . ALA A 1 154 ? 14.630 -24.367 10.192 1.00 33.31 154 ALA A O 1
ATOM 1243 N N . ALA A 1 155 ? 14.030 -22.617 8.925 1.00 25.89 155 ALA A N 1
ATOM 1244 C CA . ALA A 1 155 ? 14.144 -23.227 7.595 1.00 25.89 155 ALA A CA 1
ATOM 1245 C C . ALA A 1 155 ? 13.962 -22.091 6.561 1.00 25.89 155 ALA A C 1
ATOM 1247 O O . ALA A 1 155 ? 12.974 -21.374 6.630 1.00 25.89 155 ALA A O 1
ATOM 1248 N N . THR A 1 156 ? 14.839 -21.784 5.606 1.00 25.02 156 THR A N 1
ATOM 1249 C CA . THR A 1 156 ? 15.913 -22.542 4.964 1.00 25.02 156 THR A CA 1
ATOM 1250 C C . THR A 1 156 ? 16.908 -21.538 4.374 1.00 25.02 156 THR A C 1
ATOM 1252 O O . THR A 1 156 ? 16.513 -20.604 3.679 1.00 25.02 156 THR A O 1
ATOM 1255 N N . SER A 1 157 ? 18.198 -21.749 4.630 1.00 27.23 157 SER A N 1
ATOM 1256 C CA . SER A 1 157 ? 19.296 -21.068 3.943 1.00 27.23 157 SER A CA 1
ATOM 1257 C C . SER A 1 157 ? 19.428 -21.608 2.516 1.00 27.23 157 SER A C 1
ATOM 1259 O O . SER A 1 157 ? 19.609 -22.811 2.333 1.00 27.23 157 SER A O 1
ATOM 1261 N N . ALA A 1 158 ? 19.347 -20.729 1.516 1.00 24.11 158 ALA A N 1
ATOM 1262 C CA . ALA A 1 158 ? 19.864 -20.981 0.173 1.00 24.11 158 ALA A CA 1
ATOM 1263 C C . ALA A 1 158 ? 20.291 -19.655 -0.486 1.00 24.11 158 ALA A C 1
ATOM 1265 O O . ALA A 1 158 ? 19.482 -18.879 -0.983 1.00 24.11 158 ALA A O 1
ATOM 1266 N N . THR A 1 159 ? 21.598 -19.423 -0.406 1.00 25.84 159 THR A N 1
ATOM 1267 C CA . THR A 1 159 ? 22.504 -18.632 -1.250 1.00 25.84 159 THR A CA 1
ATOM 1268 C C . THR A 1 159 ? 21.915 -17.903 -2.467 1.00 25.84 159 THR A C 1
ATOM 1270 O O . THR A 1 159 ? 21.534 -18.546 -3.440 1.00 25.84 159 THR A O 1
ATOM 1273 N N . VAL A 1 160 ? 22.054 -16.570 -2.505 1.00 25.11 160 VAL A N 1
ATOM 1274 C CA . VAL A 1 160 ? 22.474 -15.850 -3.723 1.00 25.11 160 VAL A CA 1
ATOM 1275 C C . VAL A 1 160 ? 23.501 -14.790 -3.329 1.00 25.11 160 VAL A C 1
ATOM 1277 O O . VAL A 1 160 ? 23.213 -13.852 -2.588 1.00 25.11 160 VAL A O 1
ATOM 1280 N N . HIS A 1 161 ? 24.719 -15.016 -3.804 1.00 22.72 161 HIS A N 1
ATOM 1281 C CA . HIS A 1 161 ? 25.858 -14.116 -3.741 1.00 22.72 161 HIS A CA 1
ATOM 1282 C C . HIS A 1 161 ? 25.661 -12.923 -4.688 1.00 22.72 161 HIS A C 1
ATOM 1284 O O . HIS A 1 161 ? 25.158 -13.099 -5.792 1.00 22.72 161 HIS A O 1
ATOM 1290 N N . ASP A 1 162 ? 26.191 -11.781 -4.246 1.00 23.75 162 ASP A N 1
ATOM 1291 C CA . ASP A 1 162 ? 26.908 -10.786 -5.050 1.00 23.75 162 ASP A CA 1
ATOM 1292 C C . ASP A 1 162 ? 26.110 -9.957 -6.075 1.00 23.75 162 ASP A C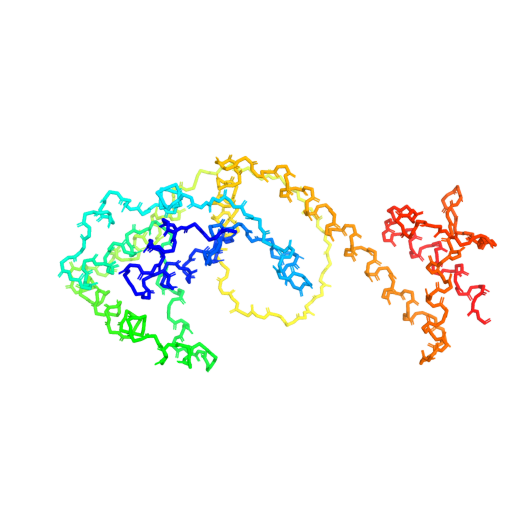 1
ATOM 1294 O O . ASP A 1 162 ? 25.644 -10.461 -7.090 1.00 23.75 162 ASP A O 1
ATOM 1298 N N . LEU A 1 163 ? 25.985 -8.652 -5.794 1.00 22.88 163 LEU A N 1
ATOM 1299 C CA . LEU A 1 163 ? 26.350 -7.563 -6.711 1.00 22.88 163 LEU A CA 1
ATOM 1300 C C . LEU A 1 163 ? 26.168 -6.198 -6.014 1.00 22.88 163 LEU A C 1
ATOM 1302 O O . LEU A 1 163 ? 25.064 -5.671 -5.903 1.00 22.88 163 LEU A O 1
ATOM 1306 N N . GLY A 1 164 ? 27.299 -5.622 -5.599 1.00 24.02 164 GLY A N 1
ATOM 1307 C CA . GLY A 1 164 ? 27.664 -4.234 -5.906 1.00 24.02 164 GLY A CA 1
ATOM 1308 C C . GLY A 1 164 ? 26.935 -3.083 -5.206 1.00 24.02 164 GLY A C 1
ATOM 1309 O O . GLY A 1 164 ? 25.916 -2.584 -5.679 1.00 24.02 164 GLY A O 1
ATOM 1310 N N . ASP A 1 165 ? 27.598 -2.555 -4.177 1.00 26.78 165 ASP A N 1
ATOM 1311 C CA . ASP A 1 165 ? 27.473 -1.200 -3.634 1.00 26.78 165 ASP A CA 1
ATOM 1312 C C . ASP A 1 165 ? 27.192 -0.111 -4.682 1.00 26.78 165 ASP A C 1
ATOM 1314 O O . ASP A 1 165 ? 28.015 0.122 -5.569 1.00 26.78 165 ASP A O 1
ATOM 1318 N N . LYS A 1 166 ? 26.117 0.667 -4.471 1.00 26.25 166 LYS A N 1
ATOM 1319 C CA . LYS A 1 166 ? 26.152 2.142 -4.529 1.00 26.25 166 LYS A CA 1
ATOM 1320 C C . LYS A 1 166 ? 25.153 2.745 -3.545 1.00 26.25 166 LYS A C 1
ATOM 1322 O O . LYS A 1 166 ? 23.950 2.782 -3.787 1.00 26.25 166 LYS A O 1
ATOM 1327 N N . ALA A 1 167 ? 25.710 3.265 -2.456 1.00 29.39 167 ALA A N 1
ATOM 1328 C CA . ALA A 1 167 ? 25.064 4.180 -1.535 1.00 29.39 167 ALA A CA 1
ATOM 1329 C C . ALA A 1 167 ? 24.597 5.459 -2.254 1.00 29.39 167 ALA A C 1
ATOM 1331 O O . ALA A 1 167 ? 25.337 6.068 -3.029 1.00 29.39 167 ALA A O 1
ATOM 1332 N N . GLY A 1 168 ? 23.366 5.860 -1.953 1.00 23.38 168 GLY A N 1
ATOM 1333 C CA . GLY A 1 168 ? 22.749 7.110 -2.374 1.00 23.38 168 GLY A CA 1
ATOM 1334 C C . GLY A 1 168 ? 21.474 7.320 -1.567 1.00 23.38 168 GLY A C 1
ATOM 1335 O O . GLY A 1 168 ? 20.418 6.853 -1.967 1.00 23.38 168 GLY A O 1
ATOM 1336 N N . GLU A 1 169 ? 21.639 7.929 -0.392 1.00 32.38 169 GLU A N 1
ATOM 1337 C CA . GLU A 1 169 ? 20.631 8.561 0.474 1.00 32.38 169 GLU A CA 1
ATOM 1338 C C . GLU A 1 169 ? 19.158 8.431 0.046 1.00 32.38 169 GLU A C 1
ATOM 1340 O O . GLU A 1 169 ? 18.615 9.293 -0.642 1.00 32.38 169 GLU A O 1
ATOM 1345 N N . GLU A 1 170 ? 18.455 7.429 0.576 1.00 28.55 170 GLU A N 1
ATOM 1346 C CA . GLU A 1 170 ? 16.995 7.454 0.627 1.00 28.55 170 GLU A CA 1
ATOM 1347 C C . GLU A 1 170 ? 16.484 6.999 1.998 1.00 28.55 170 GLU A C 1
ATOM 1349 O O . GLU A 1 170 ? 16.654 5.859 2.413 1.00 28.55 170 GLU A O 1
ATOM 1354 N N . SER A 1 171 ? 15.789 7.924 2.671 1.00 33.38 171 SER A N 1
ATOM 1355 C CA . SER A 1 171 ? 14.660 7.649 3.565 1.00 33.38 171 SER A CA 1
ATOM 1356 C C . SER A 1 171 ? 14.912 6.601 4.661 1.00 33.38 171 SER A C 1
ATOM 1358 O O . SER A 1 171 ? 14.579 5.425 4.511 1.00 33.38 171 SER A O 1
ATOM 1360 N N . GLY A 1 172 ? 15.359 7.068 5.831 1.00 30.34 172 GLY A N 1
ATOM 1361 C CA . GLY A 1 172 ? 15.407 6.296 7.076 1.00 30.34 172 GLY A CA 1
ATOM 1362 C C . GLY A 1 172 ? 14.023 5.866 7.577 1.00 30.34 172 GLY A C 1
ATOM 1363 O O . GLY A 1 172 ? 13.547 6.362 8.593 1.00 30.34 172 GLY A O 1
ATOM 1364 N N . ALA A 1 173 ? 13.370 4.939 6.882 1.00 38.47 173 ALA A N 1
ATOM 1365 C CA . ALA A 1 173 ? 12.231 4.181 7.372 1.00 38.47 173 ALA A CA 1
ATOM 1366 C C . ALA A 1 173 ? 12.775 3.001 8.183 1.00 38.47 173 ALA A C 1
ATOM 1368 O O . ALA A 1 173 ? 13.605 2.248 7.682 1.00 38.47 173 ALA A O 1
ATOM 1369 N N . THR A 1 174 ? 12.337 2.838 9.432 1.00 41.44 174 THR A N 1
ATOM 1370 C CA . THR A 1 174 ? 12.580 1.602 10.183 1.00 41.44 174 THR A CA 1
ATOM 1371 C C . THR A 1 174 ? 11.859 0.485 9.438 1.00 41.44 174 THR A C 1
ATOM 1373 O O . THR A 1 174 ? 10.634 0.388 9.491 1.00 41.44 174 THR A O 1
ATOM 1376 N N . TYR A 1 175 ? 12.598 -0.284 8.646 1.00 49.34 175 TYR A N 1
ATOM 1377 C CA . TYR A 1 175 ? 12.057 -1.446 7.964 1.00 49.34 175 TYR A CA 1
ATOM 1378 C C . TYR A 1 175 ? 11.863 -2.552 8.997 1.00 49.34 175 TYR A C 1
ATOM 1380 O O . TYR A 1 175 ? 12.770 -2.853 9.768 1.00 49.34 175 TYR A O 1
ATOM 1388 N N . LEU A 1 176 ? 10.662 -3.128 9.016 1.00 56.94 176 LEU A N 1
ATOM 1389 C CA . LEU A 1 176 ? 10.427 -4.400 9.689 1.00 56.94 176 LEU A CA 1
ATOM 1390 C C . LEU A 1 176 ? 11.310 -5.484 9.055 1.00 56.94 176 LEU A C 1
ATOM 1392 O O . LEU A 1 176 ? 11.691 -5.325 7.885 1.00 56.94 176 LEU A O 1
ATOM 1396 N N . PRO A 1 177 ? 11.601 -6.578 9.783 1.00 64.31 177 PRO A N 1
ATOM 1397 C CA . PRO A 1 177 ? 12.263 -7.738 9.206 1.00 64.31 177 PRO A CA 1
ATOM 1398 C C . PRO A 1 177 ? 11.601 -8.107 7.877 1.00 64.31 177 PRO A C 1
ATOM 1400 O O . PRO A 1 177 ? 10.369 -8.150 7.770 1.00 64.31 177 PRO A O 1
ATOM 1403 N N . VAL A 1 178 ? 12.423 -8.312 6.844 1.00 62.91 178 VAL A N 1
ATOM 1404 C CA . VAL A 1 178 ? 11.967 -8.593 5.470 1.00 62.91 178 VAL A CA 1
ATOM 1405 C C . VAL A 1 178 ? 10.952 -9.741 5.459 1.00 62.91 178 VAL A C 1
ATOM 1407 O O . VAL A 1 178 ? 9.977 -9.687 4.705 1.00 62.91 178 VAL A O 1
ATOM 1410 N N . ASP A 1 179 ? 11.124 -10.698 6.369 1.00 74.31 179 ASP A N 1
ATOM 1411 C CA . ASP A 1 179 ? 10.306 -11.898 6.510 1.00 74.31 179 ASP A CA 1
ATOM 1412 C C . ASP A 1 179 ? 8.857 -11.602 6.919 1.00 74.31 179 ASP A C 1
ATOM 1414 O O . ASP A 1 179 ? 7.937 -12.141 6.304 1.00 74.31 179 ASP A O 1
ATOM 1418 N N . GLU A 1 180 ? 8.603 -10.691 7.868 1.00 81.69 180 GLU A N 1
ATOM 1419 C CA . GLU A 1 180 ? 7.231 -10.353 8.293 1.00 81.69 180 GLU A CA 1
ATOM 1420 C C . GLU A 1 180 ? 6.449 -9.658 7.175 1.00 81.69 180 GLU A C 1
ATOM 1422 O O . GLU A 1 180 ? 5.295 -9.989 6.880 1.00 81.69 180 GLU A O 1
ATOM 1427 N N . ARG A 1 181 ? 7.103 -8.699 6.508 1.00 87.00 181 ARG A N 1
ATOM 1428 C CA . ARG A 1 181 ? 6.518 -7.987 5.370 1.00 87.00 181 ARG A CA 1
ATOM 1429 C C . ARG A 1 181 ? 6.246 -8.953 4.220 1.00 87.00 181 ARG A C 1
ATOM 1431 O O . ARG A 1 181 ? 5.207 -8.854 3.567 1.00 87.00 181 ARG A O 1
ATOM 1438 N N . HIS A 1 182 ? 7.194 -9.838 3.920 1.00 85.50 182 HIS A N 1
ATOM 1439 C CA . HIS A 1 182 ? 7.043 -10.817 2.852 1.00 85.50 182 HIS A CA 1
ATOM 1440 C C . HIS A 1 182 ? 5.916 -11.803 3.171 1.00 85.50 182 HIS A C 1
ATOM 1442 O O . HIS A 1 182 ? 5.080 -12.052 2.309 1.00 85.50 182 HIS A O 1
ATOM 1448 N N . ASN A 1 183 ? 5.829 -12.287 4.411 1.00 88.69 183 ASN A N 1
ATOM 1449 C CA . ASN A 1 183 ? 4.811 -13.240 4.8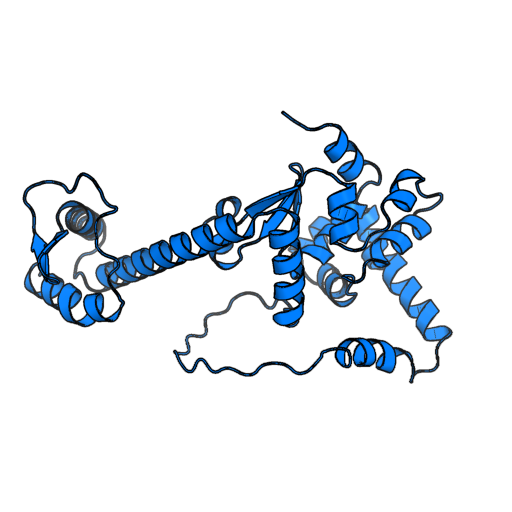37 1.00 88.69 183 ASN A CA 1
ATOM 1450 C C . ASN A 1 183 ? 3.392 -12.661 4.718 1.00 88.69 183 ASN A C 1
ATOM 1452 O O . ASN A 1 183 ? 2.566 -13.232 4.004 1.00 88.69 183 ASN A O 1
ATOM 1456 N N . LEU A 1 184 ? 3.113 -11.492 5.317 1.00 90.31 184 LEU A N 1
ATOM 1457 C CA . LEU A 1 184 ? 1.769 -10.905 5.238 1.00 90.31 184 LEU A CA 1
ATOM 1458 C C . LEU A 1 184 ? 1.375 -10.584 3.792 1.00 90.31 184 LEU A C 1
ATOM 1460 O O . LEU A 1 184 ? 0.247 -10.864 3.382 1.00 90.31 184 LEU A O 1
ATOM 1464 N N . LEU A 1 185 ? 2.296 -10.019 3.007 1.00 91.44 185 LEU A N 1
ATOM 1465 C CA . LEU A 1 185 ? 2.019 -9.713 1.609 1.00 91.44 185 LEU A CA 1
ATOM 1466 C C . LEU A 1 185 ? 1.740 -10.988 0.804 1.00 91.44 185 LEU A C 1
ATOM 1468 O O . LEU A 1 185 ? 0.767 -11.028 0.055 1.00 91.44 185 LEU A O 1
ATOM 1472 N N . SER A 1 186 ? 2.546 -12.035 0.975 1.00 89.81 186 SER A N 1
ATOM 1473 C CA . SER A 1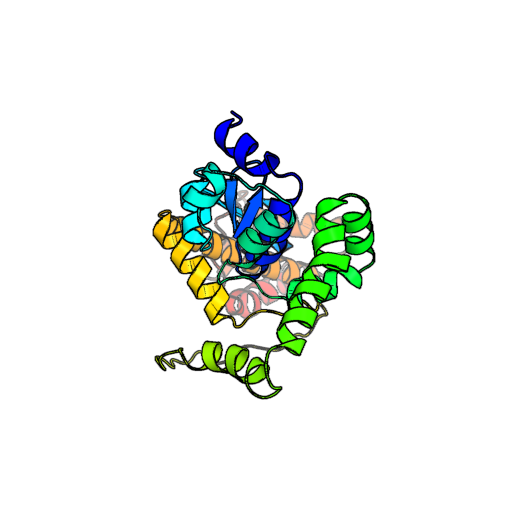 186 ? 2.346 -13.326 0.311 1.00 89.81 186 SER A CA 1
ATOM 1474 C C . SER A 1 186 ? 1.018 -13.969 0.719 1.00 89.81 186 SER A C 1
ATOM 1476 O O . SER A 1 186 ? 0.267 -14.409 -0.153 1.00 89.81 186 SER A O 1
ATOM 1478 N N . LYS A 1 187 ? 0.660 -13.930 2.010 1.00 92.31 187 LYS A N 1
ATOM 1479 C CA . LYS A 1 187 ? -0.651 -14.368 2.520 1.00 92.31 187 LYS A CA 1
ATOM 1480 C C . LYS A 1 187 ? -1.794 -13.599 1.854 1.00 92.31 187 LYS A C 1
ATOM 1482 O O . LYS A 1 187 ? -2.767 -14.209 1.414 1.00 92.31 187 LYS A O 1
ATOM 1487 N N . ALA A 1 188 ? -1.673 -12.277 1.736 1.00 94.75 188 ALA A N 1
ATOM 1488 C CA . ALA A 1 188 ? -2.676 -11.427 1.102 1.00 94.75 188 ALA A CA 1
ATOM 1489 C C . ALA A 1 188 ? -2.832 -11.731 -0.398 1.00 94.75 188 ALA A C 1
ATOM 1491 O O . ALA A 1 188 ? -3.950 -11.885 -0.893 1.00 94.75 188 ALA A O 1
ATOM 1492 N N . LEU A 1 189 ? -1.718 -11.856 -1.124 1.00 94.56 189 LEU A N 1
ATOM 1493 C CA . LEU A 1 189 ? -1.717 -12.177 -2.552 1.00 94.56 189 LEU A CA 1
ATOM 1494 C C . LEU A 1 189 ? -2.320 -13.556 -2.827 1.00 94.56 189 LEU A C 1
ATOM 1496 O O . LEU A 1 189 ? -3.087 -13.695 -3.779 1.00 94.56 189 LEU A O 1
ATOM 1500 N N . LEU A 1 190 ? -2.019 -14.544 -1.982 1.00 94.88 190 LEU A N 1
ATOM 1501 C CA . LEU A 1 190 ? -2.602 -15.877 -2.074 1.00 94.88 190 LEU A CA 1
ATOM 1502 C C . LEU A 1 190 ? -4.110 -15.839 -1.805 1.00 94.88 190 LEU A C 1
ATOM 1504 O O . LEU A 1 190 ? -4.888 -16.297 -2.639 1.00 94.88 190 LEU A O 1
ATOM 1508 N N . ARG A 1 191 ? -4.526 -15.232 -0.685 1.00 95.69 191 ARG A N 1
ATOM 1509 C CA . ARG A 1 191 ? -5.934 -15.145 -0.264 1.00 95.69 191 ARG A CA 1
ATOM 1510 C C . ARG A 1 191 ? -6.835 -14.539 -1.337 1.00 95.69 191 ARG A C 1
ATOM 1512 O O . ARG A 1 191 ? -7.949 -15.008 -1.534 1.00 95.69 191 ARG A O 1
ATOM 1519 N N . PHE A 1 192 ? -6.359 -13.507 -2.029 1.00 96.12 192 PHE A N 1
ATOM 1520 C CA . PHE A 1 192 ? -7.145 -12.787 -3.035 1.00 96.12 192 PHE A CA 1
ATOM 1521 C C . PHE A 1 192 ? -6.823 -13.189 -4.480 1.00 96.12 192 PHE A C 1
ATOM 1523 O O . PHE A 1 192 ? -7.246 -12.507 -5.417 1.00 96.12 192 PHE A O 1
ATOM 1530 N N . ASN A 1 193 ? -6.080 -14.285 -4.672 1.00 94.62 193 ASN A N 1
ATOM 1531 C CA . ASN A 1 193 ? -5.691 -14.813 -5.979 1.00 94.62 193 ASN A CA 1
ATOM 1532 C C . ASN A 1 193 ? -5.025 -13.753 -6.887 1.00 94.62 193 ASN A C 1
ATOM 1534 O O . ASN A 1 193 ? -5.406 -13.540 -8.040 1.00 94.62 193 ASN A O 1
ATOM 1538 N N . LYS A 1 194 ? -4.046 -13.026 -6.333 1.00 94.31 194 LYS A N 1
ATOM 1539 C CA . LYS A 1 194 ? -3.305 -11.942 -7.005 1.00 94.31 194 LYS A CA 1
ATOM 1540 C C . LYS A 1 194 ? -1.830 -12.251 -7.251 1.00 94.31 194 LYS A C 1
ATOM 1542 O O . LYS A 1 194 ? -1.143 -11.411 -7.829 1.00 94.31 194 LYS A O 1
ATOM 1547 N N . SER A 1 195 ? -1.345 -13.431 -6.867 1.00 90.88 195 SER A N 1
ATOM 1548 C CA . SER A 1 195 ? 0.073 -13.804 -6.962 1.00 90.88 195 SER A CA 1
ATOM 1549 C C . SER A 1 195 ? 0.642 -13.691 -8.381 1.00 90.88 195 SER A C 1
ATOM 1551 O O . SER A 1 195 ? 1.667 -13.043 -8.567 1.00 90.88 195 SER A O 1
ATOM 1553 N N . GLU A 1 196 ? -0.036 -14.234 -9.395 1.00 89.81 196 GLU A N 1
ATOM 1554 C CA . GLU A 1 196 ? 0.454 -14.187 -10.786 1.00 89.81 196 GLU A CA 1
ATOM 1555 C C . GLU A 1 196 ? 0.444 -12.768 -11.367 1.00 89.81 196 GLU A C 1
ATOM 1557 O O . GLU A 1 196 ? 1.415 -12.325 -11.977 1.00 89.81 196 GLU A O 1
ATOM 1562 N N . GLN A 1 197 ? -0.614 -12.000 -11.091 1.00 86.50 197 GLN A N 1
ATOM 1563 C CA . GLN A 1 197 ? -0.682 -10.591 -11.493 1.00 86.50 197 GLN A CA 1
ATOM 1564 C C . GLN A 1 197 ? 0.446 -9.777 -10.846 1.00 86.50 197 GLN A C 1
ATOM 1566 O O . GLN A 1 197 ? 1.053 -8.926 -11.492 1.00 86.50 197 GLN A O 1
ATOM 1571 N N . TYR A 1 198 ? 0.745 -10.043 -9.573 1.00 88.88 198 TYR A N 1
ATOM 1572 C CA . TYR A 1 198 ? 1.839 -9.402 -8.851 1.00 88.88 198 TYR A CA 1
ATOM 1573 C C . TYR A 1 198 ? 3.209 -9.746 -9.456 1.00 88.88 198 TYR A C 1
ATOM 1575 O O . TYR A 1 198 ? 3.994 -8.831 -9.710 1.00 88.88 198 TYR A O 1
ATOM 1583 N N . LYS A 1 199 ? 3.474 -11.028 -9.748 1.00 88.00 199 LYS A N 1
ATOM 1584 C CA . LYS A 1 199 ? 4.721 -11.489 -10.387 1.00 88.00 199 LYS A CA 1
ATOM 1585 C C . LYS A 1 199 ? 4.940 -10.849 -11.756 1.00 88.00 199 LYS A C 1
ATOM 1587 O O . LYS A 1 199 ? 5.977 -10.227 -11.962 1.00 88.00 199 LYS A O 1
ATOM 1592 N N . SER A 1 200 ? 3.934 -10.898 -12.631 1.00 86.25 200 SER A N 1
ATOM 1593 C CA . SER A 1 200 ? 4.014 -10.298 -13.970 1.00 86.25 200 SER A CA 1
ATOM 1594 C C . SER A 1 200 ? 4.353 -8.805 -13.909 1.00 86.25 200 SER A C 1
ATOM 1596 O O . SER A 1 200 ? 5.124 -8.286 -14.712 1.00 86.25 200 SER A O 1
ATOM 1598 N N . LEU A 1 201 ? 3.830 -8.084 -12.915 1.00 85.31 201 LEU A N 1
ATOM 1599 C CA . LEU A 1 201 ? 4.131 -6.662 -12.753 1.00 85.31 201 LEU A CA 1
ATOM 1600 C C . LEU A 1 201 ? 5.533 -6.388 -12.217 1.00 85.31 201 LEU A C 1
ATOM 1602 O O . LEU A 1 201 ? 6.123 -5.378 -12.602 1.00 85.31 201 LEU A O 1
ATOM 1606 N N . LEU A 1 202 ? 6.081 -7.266 -11.378 1.00 85.75 202 LEU A N 1
ATOM 1607 C CA . LEU A 1 202 ? 7.489 -7.195 -10.997 1.00 85.75 202 LEU A CA 1
ATOM 1608 C C . LEU A 1 202 ? 8.406 -7.453 -12.195 1.00 85.75 202 LEU A C 1
ATOM 1610 O O . LEU A 1 202 ? 9.361 -6.704 -12.382 1.00 85.75 202 LEU A O 1
ATOM 1614 N N . GLU A 1 203 ? 8.107 -8.458 -13.017 1.00 82.06 203 GLU A N 1
ATOM 1615 C CA . GLU A 1 203 ? 8.872 -8.783 -14.229 1.00 82.06 203 GLU A CA 1
ATOM 1616 C C . GLU A 1 203 ? 8.862 -7.620 -15.224 1.00 82.06 203 GLU A C 1
ATOM 1618 O O . GLU A 1 203 ? 9.921 -7.088 -15.556 1.00 82.06 203 GLU A O 1
ATOM 1623 N N . ASN A 1 204 ? 7.677 -7.111 -15.571 1.00 80.44 204 ASN A N 1
ATOM 1624 C CA . ASN A 1 204 ? 7.534 -5.946 -16.446 1.00 80.44 204 ASN A CA 1
ATOM 1625 C C . ASN A 1 204 ? 8.279 -4.713 -15.903 1.00 80.44 204 ASN A C 1
ATOM 1627 O O . ASN A 1 204 ? 8.840 -3.917 -16.659 1.00 80.44 204 ASN A O 1
ATOM 1631 N N . ASN A 1 205 ? 8.295 -4.519 -14.578 1.00 81.31 205 ASN A N 1
ATOM 1632 C CA . ASN A 1 205 ? 9.040 -3.417 -13.978 1.00 81.31 205 ASN A CA 1
ATOM 1633 C C . ASN A 1 205 ? 10.556 -3.625 -14.043 1.00 81.31 205 ASN A C 1
ATOM 1635 O O . ASN A 1 205 ? 11.275 -2.653 -14.275 1.00 81.31 205 ASN A O 1
ATOM 1639 N N . LYS A 1 206 ? 11.044 -4.857 -13.850 1.00 78.69 206 LYS A N 1
ATOM 1640 C CA . LYS A 1 206 ? 12.464 -5.198 -14.019 1.00 78.69 206 LYS A CA 1
ATOM 1641 C C . LYS A 1 206 ? 12.913 -4.905 -15.446 1.00 78.69 206 LYS A C 1
ATOM 1643 O O . LYS A 1 206 ? 13.878 -4.167 -15.622 1.00 78.69 206 LYS A O 1
ATOM 1648 N N . GLU A 1 207 ? 12.166 -5.374 -16.443 1.00 73.50 207 GLU A N 1
ATOM 1649 C CA . GLU A 1 207 ? 12.444 -5.100 -17.859 1.00 73.50 207 GLU A CA 1
ATOM 1650 C C . GLU A 1 207 ? 12.495 -3.599 -18.152 1.00 73.50 207 GLU A C 1
ATOM 1652 O O . GLU A 1 207 ? 13.445 -3.099 -18.757 1.00 73.50 207 GLU A O 1
ATOM 1657 N N . ARG A 1 208 ? 11.505 -2.847 -17.658 1.00 75.94 208 ARG A N 1
ATOM 1658 C CA . ARG A 1 208 ? 11.471 -1.390 -17.813 1.00 75.94 208 ARG A CA 1
ATOM 1659 C C . ARG A 1 208 ? 12.673 -0.712 -17.154 1.00 75.94 208 ARG A C 1
ATOM 1661 O O . ARG A 1 208 ? 13.267 0.176 -17.754 1.00 75.94 208 ARG A O 1
ATOM 1668 N N . THR A 1 209 ? 13.038 -1.136 -15.948 1.00 76.88 209 THR A N 1
ATOM 1669 C CA . THR A 1 209 ? 14.151 -0.551 -15.186 1.00 76.88 209 THR A CA 1
ATOM 1670 C C . THR A 1 209 ? 15.485 -0.807 -15.882 1.00 76.88 209 THR A C 1
ATOM 1672 O O . THR A 1 209 ? 16.286 0.115 -16.025 1.00 76.88 209 THR A O 1
ATOM 1675 N N . LEU A 1 210 ? 15.698 -2.026 -16.387 1.00 72.31 210 LEU A N 1
ATOM 1676 C CA . LEU A 1 210 ? 16.868 -2.377 -17.194 1.00 72.31 210 LEU A CA 1
ATOM 1677 C C . LEU A 1 210 ? 16.934 -1.529 -18.469 1.00 72.31 210 LEU A C 1
ATOM 1679 O O . LEU A 1 210 ? 17.968 -0.929 -18.768 1.00 72.31 210 LEU A O 1
ATOM 1683 N N . LYS A 1 211 ? 15.807 -1.394 -19.176 1.00 73.31 211 LYS A N 1
ATOM 1684 C CA . LYS A 1 211 ? 15.701 -0.561 -20.381 1.00 73.31 211 LYS A CA 1
ATOM 1685 C C . LYS A 1 211 ? 16.021 0.907 -20.086 1.00 73.31 211 LYS A C 1
ATOM 1687 O O . LYS A 1 211 ? 16.774 1.531 -20.833 1.00 73.31 211 LYS A O 1
ATOM 1692 N N . ASP A 1 212 ? 15.497 1.467 -19.000 1.00 77.88 212 ASP A N 1
ATOM 1693 C CA . ASP A 1 212 ? 15.749 2.857 -18.603 1.00 77.88 212 ASP A CA 1
ATOM 1694 C C . ASP A 1 212 ? 17.207 3.086 -18.170 1.00 77.88 212 ASP A C 1
ATOM 1696 O O . ASP A 1 212 ? 17.813 4.099 -18.543 1.00 77.88 212 ASP A O 1
ATOM 1700 N N . ALA A 1 213 ? 17.805 2.136 -17.444 1.00 77.06 213 ALA A N 1
ATOM 1701 C CA . ALA A 1 213 ? 19.217 2.167 -17.069 1.00 77.06 213 ALA A CA 1
ATOM 1702 C C . ALA A 1 213 ? 20.127 2.138 -18.308 1.00 77.06 213 ALA A C 1
ATOM 1704 O O . ALA A 1 213 ? 21.033 2.969 -18.430 1.00 77.06 213 ALA A O 1
ATOM 1705 N N . MET A 1 214 ? 19.827 1.263 -19.271 1.00 79.50 214 MET A N 1
ATOM 1706 C CA . MET A 1 214 ? 20.515 1.192 -20.561 1.00 79.50 214 MET A CA 1
ATOM 1707 C C . MET A 1 214 ? 20.452 2.534 -21.305 1.00 79.50 214 MET A C 1
ATOM 1709 O O . MET A 1 214 ? 21.489 3.087 -21.677 1.00 79.50 214 MET A O 1
ATOM 1713 N N . TRP A 1 215 ? 19.257 3.110 -21.486 1.00 80.56 215 TRP A N 1
ATOM 1714 C CA . TRP A 1 215 ? 19.113 4.399 -22.176 1.00 80.56 215 TRP A CA 1
ATOM 1715 C C . TRP A 1 215 ? 19.825 5.539 -21.449 1.00 80.56 215 TRP A C 1
ATOM 1717 O O . TRP A 1 215 ? 20.362 6.447 -22.088 1.00 80.56 215 TRP A O 1
ATOM 1727 N N . THR A 1 216 ? 19.849 5.499 -20.118 1.00 83.81 216 THR A N 1
ATOM 1728 C CA . THR A 1 216 ? 20.588 6.466 -19.302 1.00 83.81 216 THR A CA 1
ATOM 1729 C C . THR A 1 216 ? 22.091 6.349 -19.540 1.00 83.81 216 THR A C 1
ATOM 1731 O O . THR A 1 216 ? 22.767 7.371 -19.667 1.00 83.81 216 THR A O 1
ATOM 1734 N N . LYS A 1 217 ? 22.618 5.126 -19.658 1.00 81.88 217 LYS A N 1
ATOM 1735 C CA . LYS A 1 217 ? 24.032 4.877 -19.954 1.00 81.88 217 LYS A CA 1
ATOM 1736 C C . LYS A 1 217 ? 24.422 5.385 -21.341 1.00 81.88 217 LYS A C 1
ATOM 1738 O O . LYS A 1 217 ? 25.377 6.145 -21.452 1.00 81.88 217 LYS A O 1
ATOM 1743 N N . MET A 1 218 ? 23.630 5.078 -22.370 1.00 80.00 218 MET A N 1
ATOM 1744 C CA . MET A 1 218 ? 23.858 5.590 -23.730 1.00 80.00 218 MET A CA 1
ATOM 1745 C C . MET A 1 218 ? 23.865 7.114 -23.787 1.00 80.00 218 MET A C 1
ATOM 1747 O O . MET A 1 218 ? 24.759 7.714 -24.379 1.00 80.00 218 MET A O 1
ATOM 1751 N N . ARG A 1 219 ? 22.893 7.752 -23.122 1.00 85.31 219 ARG A N 1
ATOM 1752 C CA . ARG A 1 219 ? 22.794 9.212 -23.073 1.00 85.31 219 ARG A CA 1
ATOM 1753 C C . ARG A 1 219 ? 24.068 9.861 -22.523 1.00 85.31 219 ARG A C 1
ATOM 1755 O O . ARG A 1 219 ? 24.396 10.959 -22.949 1.00 85.31 219 ARG A O 1
ATOM 1762 N N . ARG A 1 220 ? 24.757 9.211 -21.579 1.00 85.00 220 ARG A N 1
ATOM 1763 C CA . ARG A 1 220 ? 26.001 9.721 -20.977 1.00 85.00 220 ARG A CA 1
ATOM 1764 C C . ARG A 1 220 ? 27.222 9.589 -21.887 1.00 85.00 220 ARG A C 1
ATOM 1766 O O . ARG A 1 220 ? 28.188 10.307 -21.673 1.00 85.00 220 ARG A O 1
ATOM 1773 N N . ILE A 1 221 ? 27.193 8.664 -22.843 1.00 83.31 221 ILE A N 1
ATOM 1774 C CA . ILE A 1 221 ? 28.343 8.338 -23.699 1.00 83.31 221 ILE A CA 1
ATOM 1775 C C . ILE A 1 221 ? 28.304 9.120 -25.009 1.00 83.31 221 ILE A C 1
ATOM 1777 O O . ILE A 1 221 ? 29.352 9.444 -25.558 1.00 83.31 221 ILE A O 1
ATOM 1781 N N . LEU A 1 222 ? 27.108 9.465 -25.490 1.00 82.44 222 LEU A N 1
ATOM 1782 C CA . LEU A 1 222 ? 26.968 10.284 -26.686 1.00 82.44 222 LEU A CA 1
ATOM 1783 C C . LEU A 1 222 ? 27.638 11.656 -26.482 1.00 82.44 222 LEU A C 1
ATOM 1785 O O . LEU A 1 222 ? 27.272 12.367 -25.542 1.00 82.44 222 LEU A O 1
ATOM 1789 N N . PRO A 1 223 ? 28.545 12.084 -27.382 1.00 81.62 223 PRO A N 1
ATOM 1790 C CA . PRO A 1 223 ? 29.218 13.384 -27.310 1.00 81.62 223 PRO A CA 1
ATOM 1791 C C . PRO A 1 223 ? 28.300 14.533 -27.771 1.00 81.62 223 PRO A C 1
ATOM 1793 O O . PRO A 1 223 ? 28.733 15.483 -28.413 1.00 81.62 223 PRO A O 1
ATOM 1796 N N . LEU A 1 224 ? 27.003 14.445 -27.474 1.00 84.00 224 LEU A N 1
ATOM 1797 C CA . LEU A 1 224 ? 25.973 15.377 -27.917 1.00 84.00 224 LEU A CA 1
ATOM 1798 C C . LEU A 1 224 ? 25.307 16.020 -26.704 1.00 84.00 224 LEU A C 1
ATOM 1800 O O . LEU A 1 224 ? 25.118 15.386 -25.668 1.00 84.00 224 LEU A O 1
ATOM 1804 N N . GLN A 1 225 ? 24.888 17.278 -26.841 1.00 85.12 225 GLN A N 1
ATOM 1805 C CA . GLN A 1 225 ? 24.193 18.009 -25.781 1.00 85.12 225 GLN A CA 1
ATOM 1806 C C . GLN A 1 225 ? 22.908 18.667 -26.289 1.00 85.12 225 GLN A C 1
ATOM 1808 O O . GLN A 1 225 ? 22.670 18.811 -27.492 1.00 85.12 225 GLN A O 1
ATOM 1813 N N . GLY A 1 226 ? 22.043 19.049 -25.348 1.00 87.00 226 GLY A N 1
ATOM 1814 C CA . GLY A 1 226 ? 20.816 19.787 -25.634 1.00 87.00 226 GLY A CA 1
ATOM 1815 C C . GLY A 1 226 ? 19.912 19.087 -26.655 1.00 87.00 226 GLY A C 1
ATOM 1816 O O . GLY A 1 226 ? 19.612 17.896 -26.549 1.00 87.00 226 GLY A O 1
ATOM 1817 N N . LYS A 1 227 ? 19.454 19.838 -27.660 1.00 86.06 227 LYS A N 1
ATOM 1818 C CA . LYS A 1 227 ? 18.485 19.361 -28.659 1.00 86.06 227 LYS A CA 1
ATOM 1819 C C . LYS A 1 227 ? 19.030 18.226 -29.536 1.00 86.06 227 LYS A C 1
ATOM 1821 O O . LYS A 1 227 ? 18.270 17.324 -29.886 1.00 86.06 227 LYS A O 1
ATOM 1826 N N . GLN A 1 228 ? 20.328 18.243 -29.844 1.00 82.44 228 GLN A N 1
ATOM 182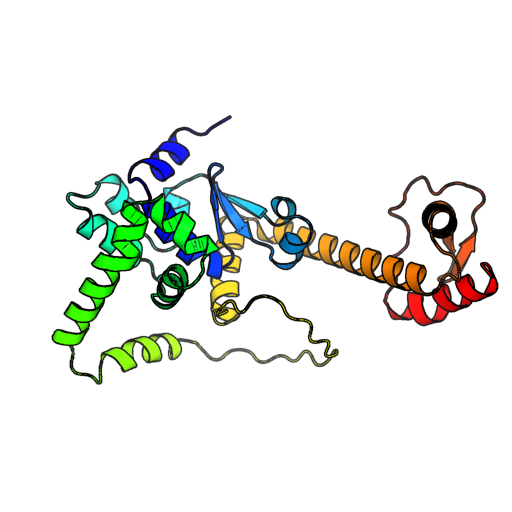7 C CA . GLN A 1 228 ? 20.977 17.228 -30.682 1.00 82.44 228 GLN A CA 1
ATOM 1828 C C . GLN A 1 228 ? 21.019 15.866 -29.983 1.00 82.44 228 GLN A C 1
ATOM 1830 O O . GLN A 1 228 ? 20.697 14.852 -30.597 1.00 82.44 228 GLN A O 1
ATOM 1835 N N . LEU A 1 229 ? 21.290 15.844 -28.673 1.00 84.81 229 LEU A N 1
ATOM 1836 C CA . LEU A 1 229 ? 21.216 14.622 -27.865 1.00 84.81 229 LEU A CA 1
ATOM 1837 C C . LEU A 1 229 ? 19.805 14.021 -27.876 1.00 84.81 229 LEU A C 1
ATOM 1839 O O . LEU A 1 229 ? 19.636 12.813 -28.018 1.00 84.81 229 LEU A O 1
ATOM 1843 N N . GLY A 1 230 ? 18.776 14.864 -27.755 1.00 82.44 230 GLY A N 1
ATOM 1844 C CA . GLY A 1 230 ? 17.383 14.423 -27.839 1.00 82.44 230 GLY A CA 1
ATOM 1845 C C . GLY A 1 230 ? 17.046 13.786 -29.191 1.00 82.44 230 GLY A C 1
ATOM 1846 O O . GLY A 1 230 ? 16.423 12.726 -29.228 1.00 82.44 230 GLY A O 1
ATOM 1847 N N . GLN A 1 231 ? 17.493 14.398 -30.292 1.00 82.94 231 GLN A N 1
ATOM 1848 C CA . GLN A 1 231 ? 17.304 13.876 -31.651 1.00 82.94 231 GLN A CA 1
ATOM 1849 C C . GLN A 1 231 ? 18.046 12.554 -31.871 1.00 82.94 231 GLN A C 1
ATOM 1851 O O . GLN A 1 231 ? 17.444 11.608 -32.374 1.00 82.94 231 GLN A O 1
ATOM 1856 N N . ALA A 1 232 ? 19.298 12.456 -31.420 1.00 82.44 232 ALA A N 1
ATOM 1857 C CA . ALA A 1 232 ? 20.082 11.227 -31.484 1.00 82.44 232 ALA A CA 1
ATOM 1858 C C . ALA A 1 232 ? 19.427 10.087 -30.697 1.00 82.44 232 ALA A C 1
ATOM 1860 O O . ALA A 1 232 ? 19.253 8.991 -31.217 1.00 82.44 232 ALA A O 1
ATOM 1861 N N . MET A 1 233 ? 18.958 10.354 -29.475 1.00 85.12 233 MET A N 1
ATOM 1862 C CA . MET A 1 233 ? 18.256 9.354 -28.664 1.00 85.12 233 MET A CA 1
ATOM 1863 C C . MET A 1 233 ? 16.934 8.899 -29.297 1.00 85.12 233 MET A C 1
ATOM 1865 O O . MET A 1 233 ? 16.581 7.727 -29.185 1.00 85.12 233 MET A O 1
ATOM 1869 N N . MET A 1 234 ? 16.189 9.797 -29.950 1.00 83.12 234 MET A N 1
ATOM 1870 C CA . MET A 1 234 ? 14.979 9.419 -30.693 1.00 83.12 234 MET A CA 1
ATOM 1871 C C . MET A 1 234 ? 15.311 8.558 -31.912 1.00 83.12 234 MET A C 1
ATOM 1873 O O . MET A 1 234 ? 14.651 7.545 -32.129 1.00 83.12 234 MET A O 1
ATOM 1877 N N . ALA A 1 235 ? 16.345 8.923 -32.671 1.00 79.75 235 ALA A N 1
ATOM 1878 C CA . ALA A 1 235 ? 16.807 8.151 -33.817 1.00 79.75 235 ALA A CA 1
ATOM 1879 C C . ALA A 1 235 ? 17.311 6.763 -33.396 1.00 79.75 235 ALA A C 1
ATOM 1881 O O . ALA A 1 235 ? 16.894 5.772 -33.985 1.00 79.75 235 ALA A O 1
ATOM 1882 N N . LEU A 1 236 ? 18.105 6.662 -32.325 1.00 80.88 236 LEU A N 1
ATOM 1883 C CA . LEU A 1 236 ? 18.553 5.380 -31.773 1.00 80.88 236 LEU A CA 1
ATOM 1884 C C . LEU A 1 236 ? 17.369 4.497 -31.365 1.00 80.88 236 LEU A C 1
ATOM 1886 O O . LEU A 1 236 ? 17.329 3.321 -31.706 1.00 80.88 236 LEU A O 1
ATOM 1890 N N . LYS A 1 237 ? 16.359 5.067 -30.698 1.00 77.81 237 LYS A N 1
ATOM 1891 C CA . LYS A 1 237 ? 15.135 4.336 -30.332 1.00 77.81 237 LYS A CA 1
ATOM 1892 C C . LYS A 1 237 ? 14.326 3.864 -31.542 1.00 77.81 237 LYS A C 1
ATOM 1894 O O . LYS A 1 237 ? 13.688 2.821 -31.460 1.00 77.81 237 LYS A O 1
ATOM 1899 N N . ALA A 1 238 ? 14.313 4.635 -32.627 1.00 72.81 238 ALA A N 1
ATOM 1900 C CA . ALA A 1 238 ? 13.489 4.358 -33.801 1.00 72.81 238 ALA A CA 1
ATOM 1901 C C . ALA A 1 238 ? 14.167 3.445 -34.836 1.00 72.81 238 ALA A C 1
ATOM 1903 O O . ALA A 1 238 ? 13.469 2.719 -35.546 1.00 72.81 238 ALA A O 1
ATOM 1904 N N . LEU A 1 239 ? 15.498 3.510 -34.941 1.00 70.88 239 LEU A N 1
ATOM 1905 C CA . LEU A 1 239 ? 16.268 2.946 -36.054 1.00 70.88 239 LEU A CA 1
ATOM 1906 C C . LEU A 1 239 ? 17.200 1.803 -35.640 1.00 70.88 239 LEU A C 1
ATOM 1908 O O . LEU A 1 239 ? 17.661 1.079 -36.519 1.00 70.88 239 LEU A O 1
ATOM 1912 N N . VAL A 1 240 ? 17.489 1.620 -34.346 1.00 71.25 240 VAL A N 1
ATOM 1913 C CA . VAL A 1 240 ? 18.312 0.491 -33.888 1.00 71.25 240 VAL A CA 1
ATOM 1914 C C . VAL A 1 240 ? 17.436 -0.745 -33.723 1.00 71.25 240 VAL A C 1
ATOM 1916 O O . VAL A 1 240 ? 16.484 -0.763 -32.941 1.00 71.25 240 VAL A O 1
ATOM 1919 N N . TRP A 1 241 ? 17.782 -1.795 -34.454 1.00 71.19 241 TRP A N 1
ATOM 1920 C CA . TRP A 1 241 ? 17.196 -3.126 -34.335 1.00 71.19 241 TRP A CA 1
ATOM 1921 C C . TRP A 1 241 ? 18.309 -4.164 -34.184 1.00 71.19 241 TRP A C 1
ATOM 1923 O O . TRP A 1 241 ? 19.485 -3.865 -34.390 1.00 71.19 241 TRP A O 1
ATOM 1933 N N . TRP A 1 242 ? 17.940 -5.374 -33.778 1.00 64.19 242 TRP A N 1
ATOM 1934 C CA . TRP A 1 242 ? 18.887 -6.438 -33.457 1.00 64.19 242 TRP A CA 1
ATOM 1935 C C . TRP A 1 242 ? 18.809 -7.547 -34.492 1.00 64.19 242 TRP A C 1
ATOM 1937 O O . TRP A 1 242 ? 17.715 -8.021 -34.797 1.00 64.19 242 TRP A O 1
ATOM 1947 N N . ASN A 1 243 ? 19.967 -7.965 -35.001 1.00 65.56 243 ASN A N 1
ATOM 1948 C CA . ASN A 1 243 ? 20.102 -9.142 -35.851 1.00 65.56 243 ASN A CA 1
ATOM 1949 C C . ASN A 1 243 ? 21.285 -9.979 -35.371 1.00 65.56 243 ASN A C 1
ATOM 1951 O O . ASN A 1 243 ? 22.379 -9.433 -35.234 1.00 65.56 243 ASN A O 1
ATOM 1955 N N . ASP A 1 244 ? 21.072 -11.270 -35.118 1.00 67.81 244 ASP A N 1
ATOM 1956 C CA . ASP A 1 244 ? 22.122 -12.204 -34.683 1.00 67.81 244 ASP A CA 1
ATOM 1957 C C . ASP A 1 244 ? 22.953 -11.690 -33.485 1.00 67.81 244 ASP A C 1
ATOM 1959 O O . ASP A 1 244 ? 24.176 -11.795 -33.458 1.00 67.81 244 ASP A O 1
ATOM 1963 N N . GLY A 1 245 ? 22.293 -11.063 -32.501 1.00 63.56 245 GLY A N 1
ATOM 1964 C CA . GLY A 1 245 ? 22.956 -10.522 -31.304 1.00 63.56 245 GLY A CA 1
ATOM 1965 C C . GLY A 1 245 ? 23.781 -9.249 -31.532 1.00 63.56 245 GLY A C 1
ATOM 1966 O O . GLY A 1 245 ? 24.498 -8.825 -30.632 1.00 63.56 245 GLY A O 1
ATOM 1967 N N . GLN A 1 246 ? 23.682 -8.620 -32.707 1.00 65.19 246 GLN A N 1
ATOM 1968 C CA . GLN A 1 246 ? 24.404 -7.395 -33.054 1.00 65.19 246 GLN A CA 1
ATOM 1969 C C . GLN A 1 246 ? 23.433 -6.243 -33.370 1.00 65.19 246 GLN A C 1
ATOM 1971 O O . GLN A 1 246 ? 22.421 -6.459 -34.054 1.00 65.19 246 GLN A O 1
ATOM 1976 N N . PRO A 1 247 ? 23.723 -5.008 -32.918 1.00 71.56 247 PRO A N 1
ATOM 1977 C CA . PRO A 1 247 ? 22.914 -3.846 -33.257 1.00 71.56 247 PRO A CA 1
ATOM 1978 C C . PRO A 1 247 ? 23.122 -3.441 -34.718 1.00 71.56 247 PRO A C 1
ATOM 1980 O O . PRO A 1 247 ? 24.245 -3.393 -35.221 1.00 71.56 247 PRO A O 1
ATOM 1983 N N . ARG A 1 248 ? 22.030 -3.115 -35.414 1.00 70.81 248 ARG A N 1
ATOM 1984 C CA . ARG A 1 248 ? 22.053 -2.588 -36.784 1.00 70.81 248 ARG A CA 1
ATOM 1985 C C . ARG A 1 248 ? 21.152 -1.369 -36.925 1.00 70.81 248 ARG A C 1
ATOM 1987 O O . ARG A 1 248 ? 20.141 -1.238 -36.237 1.00 70.81 248 ARG A O 1
ATOM 1994 N N . LEU A 1 249 ? 21.509 -0.494 -37.865 1.00 69.62 249 LEU A N 1
ATOM 1995 C CA . LEU A 1 249 ? 20.651 0.605 -38.306 1.00 69.62 249 LEU A CA 1
ATOM 1996 C C . LEU A 1 249 ? 19.669 0.090 -39.358 1.00 69.62 249 LEU A C 1
ATOM 1998 O O . LEU A 1 249 ? 20.058 -0.544 -40.337 1.00 69.62 249 LEU A O 1
ATOM 2002 N N . GLY A 1 250 ? 18.383 0.338 -39.145 1.00 65.88 250 GLY A N 1
ATOM 2003 C CA . GLY A 1 250 ? 17.312 0.042 -40.088 1.00 65.88 250 GLY A CA 1
ATOM 2004 C C . GLY A 1 250 ? 16.790 1.317 -40.740 1.00 65.88 250 GLY A C 1
ATOM 2005 O O . GLY A 1 250 ? 16.643 2.340 -40.081 1.00 65.88 250 GLY A O 1
ATOM 2006 N N . LEU A 1 251 ? 16.475 1.248 -42.035 1.00 54.38 251 LEU A N 1
ATOM 2007 C CA . LEU A 1 251 ? 15.817 2.330 -42.786 1.00 54.38 251 LEU A CA 1
ATOM 2008 C C . LEU A 1 251 ? 14.303 2.404 -42.533 1.00 54.38 251 LEU A C 1
ATOM 2010 O O . LEU A 1 251 ? 13.661 3.387 -42.895 1.00 54.38 251 LEU A O 1
ATOM 2014 N N . GLN A 1 252 ? 13.719 1.374 -41.916 1.00 55.47 252 GLN A N 1
ATOM 2015 C CA . GLN A 1 252 ? 12.318 1.374 -41.517 1.00 55.47 252 GLN A CA 1
ATOM 2016 C C . GLN A 1 252 ? 12.209 1.645 -40.022 1.00 55.47 252 GLN A C 1
ATOM 2018 O O . GLN A 1 252 ? 12.840 0.962 -39.217 1.00 55.47 252 GLN A O 1
ATOM 2023 N N . ALA A 1 253 ? 11.381 2.628 -39.660 1.00 51.56 253 ALA A N 1
ATOM 2024 C CA . ALA A 1 253 ? 11.013 2.865 -38.273 1.00 51.56 253 ALA A CA 1
ATOM 2025 C C . ALA A 1 253 ? 10.457 1.566 -37.685 1.00 51.56 253 ALA A C 1
ATOM 2027 O O . ALA A 1 253 ? 9.479 1.011 -38.202 1.00 51.56 253 ALA A O 1
ATOM 2028 N N . ASN A 1 254 ? 11.075 1.080 -36.611 1.00 52.03 254 ASN A N 1
ATOM 2029 C CA . ASN A 1 254 ? 10.541 -0.063 -35.898 1.00 52.03 254 ASN A CA 1
ATOM 2030 C C . ASN A 1 254 ? 9.179 0.350 -35.320 1.00 52.03 254 ASN A C 1
ATOM 2032 O O . ASN A 1 254 ? 9.104 1.122 -34.366 1.00 52.03 254 ASN A O 1
ATOM 2036 N N . LYS A 1 255 ? 8.081 -0.124 -35.927 1.00 47.97 255 LYS A N 1
ATOM 2037 C CA . 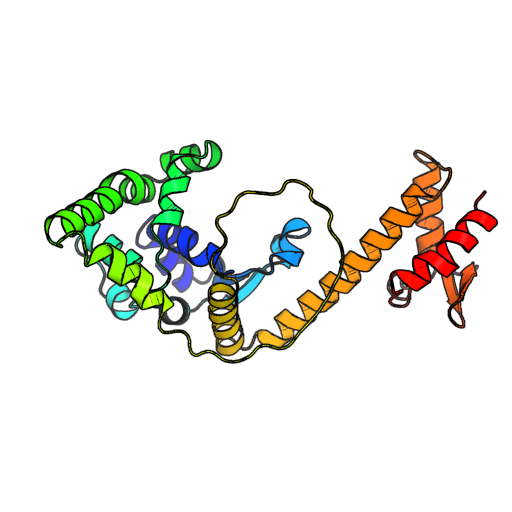LYS A 1 255 ? 6.711 0.197 -35.482 1.00 47.97 255 LYS A CA 1
ATOM 2038 C C . LYS A 1 255 ? 6.418 -0.312 -34.066 1.00 47.97 255 LYS A C 1
ATOM 2040 O O . LYS A 1 255 ? 5.396 0.051 -33.495 1.00 47.97 255 LYS A O 1
ATOM 2045 N N . SER A 1 256 ? 7.303 -1.131 -33.498 1.00 45.75 256 SER A N 1
ATOM 2046 C CA . SER A 1 256 ? 7.243 -1.583 -32.118 1.00 45.75 256 SER A CA 1
ATOM 2047 C C . SER A 1 256 ? 8.542 -1.207 -31.404 1.00 45.75 256 SER A C 1
ATOM 2049 O O . SER A 1 256 ? 9.561 -1.884 -31.519 1.00 45.75 256 SER A O 1
ATOM 2051 N N . LEU A 1 257 ? 8.484 -0.138 -30.604 1.00 47.44 257 LEU A N 1
ATOM 2052 C CA . LEU A 1 257 ? 9.526 0.242 -29.633 1.00 47.44 257 LEU A CA 1
ATOM 2053 C C . LEU A 1 257 ? 9.759 -0.835 -28.545 1.00 47.44 257 LEU A C 1
ATOM 2055 O O . LEU A 1 257 ? 10.606 -0.655 -27.661 1.00 47.44 257 LEU A O 1
ATOM 2059 N N . ASP A 1 258 ? 9.016 -1.943 -28.608 1.00 46.44 258 ASP A N 1
ATOM 2060 C CA . ASP A 1 258 ? 9.003 -3.057 -27.659 1.00 46.44 258 ASP A CA 1
ATOM 2061 C C . ASP A 1 258 ? 9.862 -4.246 -28.120 1.00 46.44 258 ASP A C 1
ATOM 2063 O O . ASP A 1 258 ? 10.018 -5.204 -27.376 1.00 46.44 258 ASP A O 1
ATOM 2067 N N . LYS A 1 259 ? 10.463 -4.186 -29.320 1.00 48.88 259 LYS A N 1
ATOM 2068 C CA . LYS A 1 259 ? 11.298 -5.265 -29.886 1.00 48.88 259 LYS A CA 1
ATOM 2069 C C . LYS A 1 259 ? 12.795 -4.958 -29.894 1.00 48.88 259 LYS A C 1
ATOM 2071 O O . LYS A 1 259 ? 13.510 -5.347 -30.814 1.00 48.88 259 LYS A O 1
ATOM 2076 N N . ILE A 1 260 ? 13.277 -4.245 -28.885 1.00 52.16 260 ILE A N 1
ATOM 2077 C CA . ILE A 1 260 ? 14.682 -4.404 -28.507 1.00 52.16 260 ILE A CA 1
ATOM 2078 C C . ILE A 1 260 ? 14.681 -5.667 -27.640 1.00 52.16 260 ILE A C 1
ATOM 2080 O O . ILE A 1 260 ? 13.924 -5.673 -26.666 1.00 52.16 260 ILE A O 1
ATOM 2084 N N . PRO A 1 261 ? 15.410 -6.744 -28.000 1.00 54.22 261 PRO A N 1
ATOM 2085 C CA . PRO A 1 261 ? 15.524 -7.917 -27.141 1.00 54.22 261 PRO A CA 1
ATOM 2086 C C . PRO A 1 261 ? 15.912 -7.468 -25.732 1.00 54.22 261 PRO A C 1
ATOM 2088 O O . PRO A 1 261 ? 16.523 -6.413 -25.570 1.00 54.22 261 PRO A O 1
ATOM 2091 N N . ALA A 1 262 ? 15.522 -8.225 -24.709 1.00 53.66 262 ALA A N 1
ATOM 2092 C CA . ALA A 1 262 ? 16.004 -7.975 -23.360 1.00 53.66 262 ALA A CA 1
ATOM 2093 C C . ALA A 1 262 ? 17.535 -8.098 -23.380 1.00 53.66 262 ALA A C 1
ATOM 2095 O O . ALA A 1 262 ? 18.076 -9.198 -23.374 1.00 53.66 262 ALA A O 1
ATOM 2096 N N . LEU A 1 263 ? 18.219 -6.965 -23.519 1.00 58.94 263 LEU A N 1
ATOM 2097 C CA . LEU A 1 263 ? 19.667 -6.905 -23.489 1.00 58.94 263 LEU A CA 1
ATOM 2098 C C . LEU A 1 263 ? 20.060 -6.982 -22.029 1.00 58.94 263 LEU A C 1
ATOM 2100 O O . LEU A 1 263 ? 19.664 -6.126 -21.232 1.00 58.94 263 LEU A O 1
ATOM 2104 N N . ASP A 1 264 ? 20.815 -8.012 -21.681 1.00 61.97 264 ASP A N 1
ATOM 2105 C CA . ASP A 1 264 ? 21.536 -7.997 -20.423 1.00 61.97 264 ASP A CA 1
ATOM 2106 C C . ASP A 1 264 ? 22.544 -6.834 -20.404 1.00 61.97 264 ASP A C 1
ATOM 2108 O O . ASP A 1 264 ? 22.887 -6.223 -21.427 1.00 61.97 264 ASP A O 1
ATOM 2112 N N . ALA A 1 265 ? 22.973 -6.474 -19.196 1.00 61.66 265 ALA A N 1
ATOM 2113 C CA . ALA A 1 265 ? 23.896 -5.364 -18.993 1.00 61.66 265 ALA A CA 1
ATOM 2114 C C . ALA A 1 265 ? 25.225 -5.571 -19.745 1.00 61.66 265 ALA A C 1
ATOM 2116 O O . ALA A 1 265 ? 25.806 -4.602 -20.238 1.00 61.66 265 ALA A O 1
ATOM 2117 N N . ASP A 1 266 ? 25.660 -6.823 -19.892 1.00 69.00 266 ASP A N 1
ATOM 2118 C CA . ASP A 1 266 ? 26.917 -7.184 -20.542 1.00 69.00 266 ASP A CA 1
ATOM 2119 C C . ASP A 1 266 ? 26.874 -6.921 -22.049 1.00 69.00 266 ASP A C 1
ATOM 2121 O O . ASP A 1 266 ? 27.803 -6.338 -22.609 1.00 69.00 266 ASP A O 1
ATOM 2125 N N . THR A 1 267 ? 25.765 -7.249 -22.710 1.00 69.94 267 THR A N 1
ATOM 2126 C CA . THR A 1 267 ? 25.561 -7.007 -24.142 1.00 69.94 267 THR A CA 1
ATOM 2127 C C . THR A 1 267 ? 25.551 -5.511 -24.454 1.00 69.94 267 THR A C 1
ATOM 2129 O O . THR A 1 267 ? 26.111 -5.064 -25.461 1.00 69.94 267 THR A O 1
ATOM 2132 N N . VAL A 1 268 ? 24.948 -4.703 -23.578 1.00 67.31 268 VAL A N 1
ATOM 2133 C CA . VAL A 1 268 ? 24.983 -3.240 -23.710 1.00 67.31 268 VAL A CA 1
ATOM 2134 C C . VAL A 1 268 ? 26.427 -2.747 -23.662 1.00 67.31 268 VAL A C 1
ATOM 2136 O O . VAL A 1 268 ? 26.845 -1.972 -24.524 1.00 67.31 268 VAL A O 1
ATOM 2139 N N . ASP A 1 269 ? 27.192 -3.220 -22.686 1.00 70.06 269 ASP A N 1
ATOM 2140 C CA . ASP A 1 269 ? 28.525 -2.705 -22.403 1.00 70.06 269 ASP A CA 1
ATOM 2141 C C . ASP A 1 269 ? 29.581 -3.150 -23.402 1.00 70.06 269 ASP A C 1
ATOM 2143 O O . ASP A 1 269 ? 30.434 -2.351 -23.792 1.00 70.06 269 ASP A O 1
ATOM 2147 N N . GLN A 1 270 ? 29.504 -4.402 -23.837 1.00 77.25 270 GLN A N 1
ATOM 2148 C CA . GLN A 1 270 ? 30.524 -5.019 -24.674 1.00 77.25 270 GLN A CA 1
ATOM 2149 C C . GLN A 1 270 ? 30.261 -4.833 -26.169 1.00 77.25 270 GLN A C 1
ATOM 2151 O O . GLN A 1 270 ? 31.208 -4.854 -26.951 1.00 77.25 270 GLN A O 1
ATOM 2156 N N . ILE A 1 271 ? 29.004 -4.637 -26.582 1.00 75.06 271 ILE A N 1
ATOM 2157 C CA . ILE A 1 271 ? 28.634 -4.611 -28.007 1.00 75.06 271 ILE A CA 1
ATOM 2158 C C . ILE A 1 271 ? 28.079 -3.247 -28.404 1.00 75.06 271 ILE A C 1
ATOM 2160 O O . ILE A 1 271 ? 28.584 -2.582 -29.310 1.00 75.06 271 ILE A O 1
ATOM 2164 N N . LEU A 1 272 ? 27.036 -2.802 -27.711 1.00 73.12 272 LEU A N 1
ATOM 2165 C CA . LEU A 1 272 ? 26.250 -1.657 -28.149 1.00 73.12 272 LEU A CA 1
ATOM 2166 C C . LEU A 1 272 ? 26.952 -0.320 -27.902 1.00 73.12 272 LEU A C 1
ATOM 2168 O O . LEU A 1 272 ? 26.910 0.561 -28.759 1.00 73.12 272 LEU A O 1
ATOM 2172 N N . LEU A 1 273 ? 27.611 -0.159 -26.754 1.00 74.50 273 LEU A N 1
ATOM 2173 C CA . LEU A 1 273 ? 28.344 1.067 -26.438 1.00 74.50 273 LEU A CA 1
ATOM 2174 C C . LEU A 1 273 ? 29.565 1.296 -27.347 1.00 74.50 273 LEU A C 1
ATOM 2176 O O . LEU A 1 273 ? 29.701 2.418 -27.846 1.00 74.50 273 LEU A O 1
ATOM 2180 N N . PRO A 1 274 ? 30.423 0.292 -27.626 1.00 80.06 274 PRO A N 1
ATOM 2181 C CA . PRO A 1 274 ? 31.476 0.427 -28.632 1.00 80.06 274 PRO A CA 1
ATOM 2182 C C . PRO A 1 274 ? 30.927 0.782 -30.017 1.00 80.06 274 PRO A C 1
ATOM 2184 O O . PRO A 1 274 ? 31.421 1.718 -30.641 1.00 80.06 274 PRO A O 1
ATOM 2187 N N . TRP A 1 275 ? 29.853 0.114 -30.453 1.00 81.06 275 TRP A N 1
ATOM 2188 C CA . TRP A 1 275 ? 29.237 0.368 -31.757 1.00 81.06 275 TRP A CA 1
ATOM 2189 C C . TRP A 1 275 ? 28.694 1.801 -31.887 1.00 81.06 275 TRP A C 1
ATOM 2191 O O . TRP A 1 275 ? 28.945 2.467 -32.893 1.00 81.06 275 TRP A O 1
ATOM 2201 N N . ILE A 1 276 ? 28.006 2.318 -30.857 1.00 77.19 276 ILE A N 1
ATOM 2202 C CA . ILE A 1 276 ? 27.532 3.713 -30.833 1.00 77.19 276 ILE A CA 1
ATOM 2203 C C . ILE A 1 276 ? 28.719 4.680 -30.929 1.00 77.19 276 ILE A C 1
ATOM 2205 O O . ILE A 1 276 ? 28.668 5.625 -31.709 1.00 77.19 276 ILE A O 1
ATOM 2209 N N . ASN A 1 277 ? 29.796 4.442 -30.177 1.00 75.94 277 ASN A N 1
ATOM 2210 C CA . ASN A 1 277 ? 30.994 5.286 -30.229 1.00 75.94 277 ASN A CA 1
ATOM 2211 C C . ASN A 1 277 ? 31.665 5.305 -31.609 1.00 75.94 277 ASN A C 1
ATOM 2213 O O . ASN A 1 277 ? 32.272 6.310 -31.967 1.00 75.94 277 ASN A O 1
ATOM 2217 N N . GLU A 1 278 ? 31.583 4.213 -32.363 1.00 78.56 278 GLU A N 1
ATOM 2218 C CA . GLU A 1 278 ? 32.135 4.125 -33.715 1.00 78.56 278 GLU A CA 1
ATOM 2219 C C . GLU A 1 278 ? 31.259 4.848 -34.751 1.00 78.56 278 GLU A C 1
ATOM 2221 O O . GLU A 1 278 ? 31.783 5.502 -35.647 1.00 78.56 278 GLU A O 1
ATOM 2226 N N . HIS A 1 279 ? 29.932 4.772 -34.616 1.00 74.69 279 HIS A N 1
ATOM 2227 C CA . HIS A 1 279 ? 28.993 5.209 -35.659 1.00 74.69 279 HIS A CA 1
ATOM 2228 C C . HIS A 1 279 ? 28.346 6.581 -35.410 1.00 74.69 279 HIS A C 1
ATOM 2230 O O . HIS A 1 279 ? 27.687 7.110 -36.303 1.00 74.69 279 HIS A O 1
ATOM 2236 N N . TRP A 1 280 ? 28.477 7.140 -34.204 1.00 71.12 280 TRP A N 1
ATOM 2237 C CA . TRP A 1 280 ? 27.819 8.387 -33.784 1.00 71.12 280 TRP A CA 1
ATOM 2238 C C . TRP A 1 280 ? 28.798 9.441 -33.236 1.00 71.12 280 TRP A C 1
ATOM 2240 O O . TRP A 1 280 ? 28.410 10.290 -32.427 1.00 71.12 280 TRP A O 1
ATOM 2250 N N . ARG A 1 281 ? 30.062 9.380 -33.669 1.00 59.47 281 ARG A N 1
ATOM 2251 C CA . ARG A 1 281 ? 31.055 10.448 -33.483 1.00 59.47 281 ARG A CA 1
ATOM 2252 C C . ARG A 1 281 ? 30.969 11.507 -34.573 1.00 59.47 281 ARG A C 1
ATOM 2254 O O . ARG A 1 281 ? 30.720 11.133 -35.738 1.00 59.47 281 ARG A O 1
#

Sequence (281 aa):
MRCYEWENVVYAYGDIWQVIGATVTHFGLTINDSGLHARIKEIEGTNKKGGLRFLTRDPLAMMDLIGLDGPRYEEGFSSLDELFEWAISMPLFRRKVFERETISGKQGRRLEKRPMHSKFVTEWLPQKMNSNASNVAPEEAEQIDSRAESLIPAATSATVHDLGDKAGEESGATYLPVDERHNLLSKALLRFNKSEQYKSLLENNKERTLKDAMWTKMRRILPLQGKQLGQAMMALKALVWWNDGQPRLGLQANKSLDKIPALDADTVDQILLPWINEHWR

Secondary structure (DSSP, 8-state):
---HHHHHHHHHTTTHHHHHHHHHGGGTEEEETTEEEEE-HHHHTT-TTTTEEEEE--HHHHHHHHT--HHHHHH--SSHHHHHHHHHTSTT--THHHHTTTT-HHHHHHHTT-HHHHHIIIIIHHHHHHHHHTTS-HHHHHHHHHHHHTT-----------------------PPPHHHHHHHHHHHHHHTT-HHHHHHHHHHHHHHHHHHHHHHHHHHHSS--HHHHHHHHHHHHHHEEEETTEEEE-SS--S-TT-S----HHHIIIIIHHHHHHH--

Organism: NCBI:txid172621

Radius of gyration: 25.42 Å; chains: 1; bounding box: 54×43×80 Å

Foldseek 3Di:
DQDPVLVCLCPVPACLVVLLQLQCVLLQWHQDSRGIWGAQPLCCVPPVVLRTHHQDSPVVVVCVLQVADPVDVVVPDPDLLVSLCRSCRGPSHDLVSLVCLCPDPVSVVVLVVRVSSVCSRPPVVVVVVVVVVVVDDPVVVVVVVVVVVPPDDDDDDDDDDDDDDDDDDDDPDPRDDPVSSCVSSVVSCVVRVNVVVNVVSVVVSVLVVLVVVLLVVLLVLQPDDDPVSVVVSVLCLQFWADDPLATDGHPHGPPDSPHPPSDDPCSSVPHVSVVCVVPRD

=== Feature glossary ===
Feature key, reading from the visual/contextual features back to the raw sequence:

Rendered structure images. Structure images are PyMOL renders from six orthogonal camera directions. Cartoon representation draws helices as coils and strands as arrows; sticks shows the backbone as bonds; surface shows the solvent-excluded envelope. Rainbow coloring maps sequence position to hue (blue→red, N→C); chain coloring assigns a distinct color per polypeptide.

Contact-map, Ramachandran, and PAE plots. Three diagnostic plots accompany the record. The Cα contact map visualizes the tertiary structure as a 2D adjacency matrix (8 Å cutoff, sequence-local contacts suppressed). The Ramachandran plot shows the distribution of backbone (φ, ψ) torsions, with points in the α and β basins reflecting secondary structure content. The PAE plot shows AlphaFold's inter-residue confidence as a color matrix.

InterPro / GO / CATH / organism. The annotation block draws on four external resources. InterPro: which protein families and domains the sequence belongs to. GO: standardized terms for what the protein does, what process it participates in, and where in the cell it acts. CATH: which structural fold it has in the CATH hierarchy. Organism: the species of origin.

Nearest PDB structures. Structural nearest neighbors (via Foldseek easy-search vs the PDB). Reported per hit: target PDB id, E-value, and alignment TM-score. A TM-score above ~0.5 is the conventional threshold for 'same fold'.

Predicted aligned error. Predicted aligned error is AlphaFold's pairwise confidence. Unlike pLDDT (per-residue), PAE is per-residue-pair and captures whether two parts of the structure are correctly placed relative to each other. Units are ångströms of expected positional error.

Solvent-accessible surface area. SASA measures how much of the protein is reachable by solvent. It is computed by rolling a water-sized probe over the atomic surface and summing the exposed area (Å²). Per-residue SASA distinguishes core (buried, low SASA) from surface (exposed, high SASA) residues; total SASA is a whole-molecule size measure.

B-factor. Crystallographic B-factors measure how much each atom's electron density is smeared out, in Å². They rise in mobile loops and surface residues and fall in the buried interior. In AlphaFold models this column is repurposed to hold pLDDT instead.

pLDDT. For AlphaFold models, the B-factor field carries pLDDT — the model's own estimate of local accuracy on a 0–100 scale. Regions with pLDDT<50 should be treated as essentially unmodeled; they often correspond to intrinsically disordered segments.

Backbone torsions (φ/ψ). φ (phi) and ψ (psi) are the two rotatable backbone dihedrals per residue: φ is the C(i-1)–N–Cα–C torsion, ψ is the N–Cα–C–N(i+1) torsion, both in degrees on (−180°, 180°]. α-helical residues cluster near (−60°, −45°); β-strand residues near (−120°, +130°). A Ramachandran plot is simply a scatter of (φ, ψ) for every residue.

Radius of gyration, Cα contacts, bounding box. Radius of gyration (Rg) is the root-mean-square distance of Cα atoms from their centroid — a single number for overall size and compactness. A globular domain of N residues has Rg ≈ 2.2·N^0.38 Å; an extended or disordered chain has a much larger Rg. The Cα contact count is the number of residue pairs whose Cα atoms are within 8 Å and are more than four positions apart in sequence — a standard proxy for tertiary packing density. The bounding box is the smallest axis-aligned box enclosing all Cα atoms.

Secondary structure (3-state, P-SEA). Three-state secondary structure (P-SEA) collapses the eight DSSP classes into helix (a), strand (b), and coil (c). P-SEA assigns these from Cα geometry alone — distances and angles — without requiring backbone oxygens, so it works on any Cα trace.

Secondary structure (8-state, DSSP). Secondary structure is the local, repeating backbone conformation. DSSP classifies it into eight states by reading the hydrogen-bond network: three helix types (H, G, I), two β types (E, B), two non-regular types (T, S), and unstructured coil (-).

Foldseek 3Di. The Foldseek 3Di string encodes local tertiary geometry as a 20-letter alphabet — one character per residue — derived from the relative positions of nearby Cα atoms. Unlike the amino-acid sequence, 3Di is a direct function of the 3D structure, so two proteins with the same fold have similar 3Di strings even at low sequence identity.

mmCIF coordinates. Structure coordinates are given as an mmCIF _atom_site loop: one row per atom with element, residue name, chain id, sequence number, and x/y/z position in Å. Only the four main-chain atoms per residue are included here; side chains are omitted to keep the record compact.

Sequence. This is the polypeptide sequence — one letter per residue, N-terminus first. Length ranges from a few dozen residues for small domains to over a thousand for large multi-domain proteins.